Protein AF-A0A942H8J0-F1 (afdb_monomer)

Structure (mmCIF, N/CA/C/O backbone):
data_AF-A0A942H8J0-F1
#
_entry.id   AF-A0A942H8J0-F1
#
loop_
_atom_site.group_PDB
_atom_site.id
_atom_site.type_symbol
_atom_site.label_atom_id
_atom_site.label_alt_id
_atom_site.label_comp_id
_atom_site.label_asym_id
_atom_site.label_entity_id
_atom_site.label_seq_id
_atom_site.pdbx_PDB_ins_code
_atom_site.Cartn_x
_atom_site.Cartn_y
_atom_site.Cartn_z
_atom_site.occupancy
_atom_site.B_iso_or_equiv
_atom_site.auth_seq_id
_atom_site.auth_comp_id
_atom_site.auth_asym_id
_atom_site.auth_atom_id
_atom_site.pdbx_PDB_model_num
ATOM 1 N N . MET A 1 1 ? -19.027 -1.696 -11.507 1.00 69.94 1 MET A N 1
ATOM 2 C CA . MET A 1 1 ? -17.802 -2.408 -11.105 1.00 69.94 1 MET A CA 1
ATOM 3 C C . MET A 1 1 ? -16.624 -1.825 -11.861 1.00 69.94 1 MET A C 1
ATOM 5 O O . MET A 1 1 ? -16.727 -1.669 -13.077 1.00 69.94 1 MET A O 1
ATOM 9 N N . LYS A 1 2 ? -15.556 -1.415 -11.169 1.00 89.94 2 LYS A N 1
ATOM 10 C CA . LYS A 1 2 ? -14.387 -0.800 -11.825 1.00 89.94 2 LYS A CA 1
ATOM 11 C C . LYS A 1 2 ? -13.404 -1.895 -12.250 1.00 89.94 2 LYS A C 1
ATOM 13 O O . LYS A 1 2 ? -12.717 -2.465 -11.412 1.00 89.94 2 LYS A O 1
ATOM 18 N N . THR A 1 3 ? -13.305 -2.153 -13.550 1.00 96.06 3 THR A N 1
ATOM 19 C CA . THR A 1 3 ? -12.302 -3.068 -14.117 1.00 96.06 3 THR A CA 1
ATOM 20 C C . THR A 1 3 ? -11.111 -2.276 -14.656 1.00 96.06 3 THR A C 1
ATOM 22 O O . THR A 1 3 ? -11.276 -1.301 -15.393 1.00 96.06 3 THR A O 1
ATOM 25 N N . ILE A 1 4 ? -9.896 -2.682 -14.291 1.00 95.50 4 ILE A N 1
ATOM 26 C CA . ILE A 1 4 ? -8.643 -2.175 -14.855 1.00 95.50 4 ILE A CA 1
ATOM 27 C C . ILE A 1 4 ? -8.138 -3.214 -15.851 1.00 95.50 4 ILE A C 1
ATOM 29 O O . ILE A 1 4 ? -7.555 -4.232 -15.472 1.00 95.50 4 ILE A O 1
ATOM 33 N N . GLU A 1 5 ? -8.372 -2.962 -17.134 1.00 96.56 5 GLU A N 1
ATOM 34 C CA . GLU A 1 5 ? -7.727 -3.723 -18.198 1.00 96.56 5 GLU A CA 1
ATOM 35 C C . GLU A 1 5 ? -6.278 -3.270 -18.363 1.00 96.56 5 GLU A C 1
ATOM 37 O O . GLU A 1 5 ? -5.985 -2.077 -18.354 1.00 96.56 5 GLU A O 1
ATOM 42 N N . LEU A 1 6 ? -5.384 -4.246 -18.504 1.00 95.12 6 LEU A N 1
ATOM 43 C CA . LEU A 1 6 ? -3.968 -4.045 -18.753 1.00 95.12 6 LEU A CA 1
ATOM 44 C C . LEU A 1 6 ? -3.672 -4.474 -20.189 1.00 95.12 6 LEU A C 1
ATOM 46 O O . LEU A 1 6 ? -3.667 -5.662 -20.533 1.00 95.12 6 LEU A O 1
ATOM 50 N N . GLN A 1 7 ? -3.384 -3.510 -21.040 1.00 93.19 7 GLN A N 1
ATOM 51 C CA . GLN A 1 7 ? -2.898 -3.663 -22.401 1.00 93.19 7 GLN A CA 1
ATOM 52 C C . GLN A 1 7 ? -1.390 -3.413 -22.451 1.00 93.19 7 GLN A C 1
ATOM 54 O O . GLN A 1 7 ? -0.787 -2.899 -21.515 1.00 93.19 7 GLN A O 1
ATOM 59 N N . LEU A 1 8 ? -0.738 -3.851 -23.526 1.00 90.56 8 LEU A N 1
ATOM 60 C CA . LEU A 1 8 ? 0.661 -3.484 -23.731 1.00 90.56 8 LEU A CA 1
ATOM 61 C C . LEU A 1 8 ? 0.743 -2.018 -24.098 1.00 90.56 8 LEU A C 1
ATOM 63 O O . LEU A 1 8 ? 0.073 -1.577 -25.032 1.00 90.56 8 LEU A O 1
ATOM 67 N N . ASP A 1 9 ? 1.617 -1.293 -23.412 1.00 86.94 9 ASP A N 1
ATOM 68 C CA . ASP A 1 9 ? 1.954 0.046 -23.846 1.00 86.94 9 ASP A CA 1
ATOM 69 C C . ASP A 1 9 ? 2.657 -0.056 -25.209 1.00 86.94 9 ASP A C 1
ATOM 71 O O . ASP A 1 9 ? 3.656 -0.763 -25.358 1.00 86.94 9 ASP A O 1
ATOM 75 N N . ARG A 1 10 ? 2.158 0.654 -26.228 1.00 80.25 10 ARG A N 1
ATOM 76 C CA . ARG A 1 10 ? 2.822 0.723 -27.541 1.00 80.25 10 ARG A CA 1
ATOM 77 C C . ARG A 1 10 ? 4.274 1.182 -27.402 1.00 80.25 10 ARG A C 1
ATOM 79 O O . ARG A 1 10 ? 5.134 0.715 -28.146 1.00 80.25 10 ARG A O 1
ATOM 86 N N . SER A 1 11 ? 4.557 2.036 -26.414 1.00 79.69 11 SER A N 1
ATOM 87 C CA . SER A 1 11 ? 5.907 2.521 -26.133 1.00 79.69 11 SER A CA 1
ATOM 88 C C . SER A 1 11 ? 6.871 1.396 -25.729 1.00 79.69 11 SER A C 1
ATOM 90 O O . SER A 1 11 ? 8.072 1.500 -25.986 1.00 79.69 11 SER A O 1
ATOM 92 N N . TYR A 1 12 ? 6.366 0.291 -25.168 1.00 80.12 12 TYR A N 1
ATOM 93 C CA . TYR A 1 12 ? 7.174 -0.871 -24.807 1.00 80.12 12 TYR A CA 1
ATOM 94 C C . TYR A 1 12 ? 7.806 -1.526 -26.037 1.00 80.12 12 TYR A C 1
ATOM 96 O O . TYR A 1 12 ? 9.011 -1.769 -26.042 1.00 80.12 12 TYR A O 1
ATOM 104 N N . TYR A 1 13 ? 7.030 -1.754 -27.100 1.00 74.88 13 TYR A N 1
ATOM 105 C CA . TYR A 1 13 ? 7.548 -2.346 -28.336 1.00 74.88 13 TYR A CA 1
ATOM 106 C C . TYR A 1 13 ? 8.576 -1.448 -29.012 1.00 74.88 13 TYR A C 1
ATOM 108 O O . TYR A 1 13 ? 9.605 -1.939 -29.466 1.00 74.88 13 TYR A O 1
ATOM 116 N N . THR A 1 14 ? 8.349 -0.134 -29.008 1.00 75.00 14 THR A N 1
ATOM 117 C CA . THR A 1 14 ? 9.329 0.833 -29.511 1.00 75.00 14 THR A CA 1
ATOM 118 C C . THR A 1 14 ? 10.631 0.760 -28.714 1.00 75.00 14 THR A C 1
ATOM 120 O O . THR A 1 14 ? 11.705 0.689 -29.302 1.00 75.00 14 THR A O 1
ATOM 123 N N . ARG A 1 15 ? 10.565 0.699 -27.376 1.00 77.00 15 ARG A N 1
ATOM 124 C CA . ARG A 1 15 ? 11.758 0.558 -26.522 1.00 77.00 15 ARG A CA 1
ATOM 125 C C . ARG A 1 15 ? 12.471 -0.771 -26.740 1.00 77.00 15 ARG A C 1
ATOM 127 O O . ARG A 1 15 ? 13.695 -0.788 -26.786 1.00 77.00 15 ARG A O 1
ATOM 134 N N . LEU A 1 16 ? 11.725 -1.864 -26.880 1.00 75.50 16 LEU A N 1
ATOM 135 C CA . LEU A 1 16 ? 12.282 -3.188 -27.134 1.00 75.50 16 LEU A CA 1
ATOM 136 C C . LEU A 1 16 ? 12.967 -3.248 -28.505 1.00 75.50 16 LEU A C 1
ATOM 138 O O . LEU A 1 16 ? 14.069 -3.777 -28.602 1.00 75.50 16 LEU A O 1
ATOM 142 N N . ALA A 1 17 ? 12.359 -2.655 -29.536 1.00 73.25 17 ALA A N 1
ATOM 143 C CA . ALA A 1 17 ? 12.941 -2.543 -30.869 1.00 73.25 17 ALA A CA 1
ATOM 144 C C . ALA A 1 17 ? 14.206 -1.672 -30.865 1.00 73.25 17 ALA A C 1
ATOM 146 O O . ALA A 1 17 ? 15.213 -2.069 -31.440 1.00 73.25 17 ALA A O 1
ATOM 147 N N . ILE A 1 18 ? 14.193 -0.534 -30.161 1.00 76.12 18 ILE A N 1
ATOM 148 C CA . ILE A 1 18 ? 15.374 0.328 -29.997 1.00 76.12 18 ILE A CA 1
ATOM 149 C C . ILE A 1 18 ? 16.486 -0.410 -29.242 1.00 76.12 18 ILE A C 1
ATOM 151 O O . ILE A 1 18 ? 17.632 -0.393 -29.681 1.00 76.12 18 ILE A O 1
ATOM 155 N N . MET A 1 19 ? 16.170 -1.084 -28.130 1.00 70.69 19 MET A N 1
ATOM 156 C CA . MET A 1 19 ? 17.162 -1.869 -27.391 1.00 70.69 19 MET A CA 1
ATOM 157 C C . MET A 1 19 ? 17.721 -3.001 -28.246 1.00 70.69 19 MET A C 1
ATOM 159 O O . MET A 1 19 ? 18.934 -3.150 -28.302 1.00 70.69 19 MET A O 1
ATOM 163 N N . GLY A 1 20 ? 16.864 -3.753 -28.940 1.00 69.88 20 GLY A N 1
ATOM 164 C CA . GLY A 1 20 ? 17.277 -4.816 -29.853 1.00 69.88 20 GLY A CA 1
ATOM 165 C C . GLY A 1 20 ? 18.131 -4.298 -31.010 1.00 69.88 20 GLY A C 1
ATOM 166 O O . GLY A 1 20 ? 19.098 -4.949 -31.384 1.00 69.88 20 GLY A O 1
ATOM 167 N N . ALA A 1 21 ? 17.841 -3.104 -31.533 1.00 71.62 21 ALA A N 1
ATOM 168 C CA . ALA A 1 21 ? 18.681 -2.453 -32.531 1.00 71.62 21 ALA A CA 1
ATOM 169 C C . ALA A 1 21 ? 20.050 -2.082 -31.943 1.00 71.62 21 ALA A C 1
ATOM 171 O O . ALA A 1 21 ? 21.063 -2.422 -32.539 1.00 71.62 21 ALA A O 1
ATOM 172 N N . MET A 1 22 ? 20.103 -1.463 -30.757 1.00 71.25 22 MET A N 1
ATOM 173 C CA . MET A 1 22 ? 21.364 -1.058 -30.118 1.00 71.25 22 MET A CA 1
ATOM 174 C C . MET A 1 22 ? 22.233 -2.237 -29.667 1.00 71.25 22 MET A C 1
ATOM 176 O O . MET A 1 22 ? 23.454 -2.148 -29.739 1.00 71.25 22 MET A O 1
ATOM 180 N N . THR A 1 23 ? 21.638 -3.333 -29.192 1.00 66.88 23 THR A N 1
ATOM 181 C CA . THR A 1 23 ? 22.381 -4.527 -28.755 1.00 66.88 23 THR A CA 1
ATOM 182 C C . THR A 1 23 ? 22.664 -5.492 -29.903 1.00 66.88 23 THR A C 1
ATOM 184 O O . THR A 1 23 ? 23.677 -6.188 -29.879 1.00 66.88 23 THR A O 1
ATOM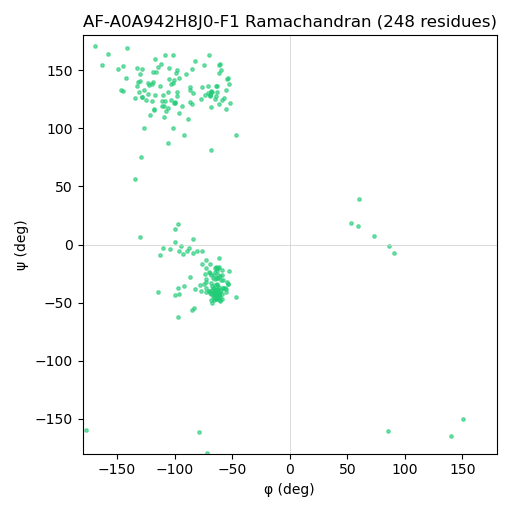 187 N N . GLY A 1 24 ? 21.815 -5.505 -30.933 1.00 62.56 24 GLY A N 1
ATOM 188 C CA . GLY A 1 24 ? 21.986 -6.308 -32.141 1.00 62.56 24 GLY A CA 1
ATOM 189 C C . GLY A 1 24 ? 22.995 -5.722 -33.1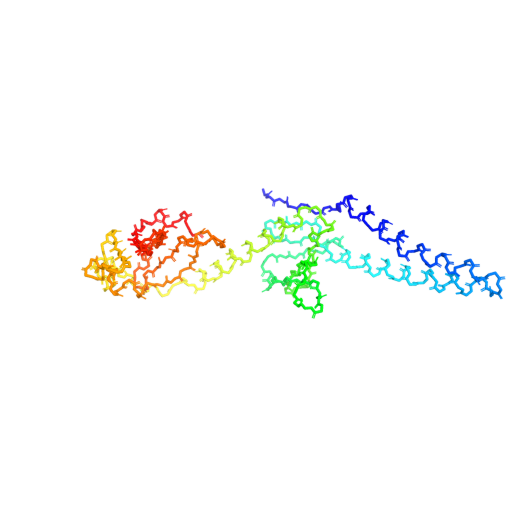31 1.00 62.56 24 GLY A C 1
ATOM 190 O O . GLY A 1 24 ? 23.738 -6.483 -33.745 1.00 62.56 24 GLY A O 1
ATOM 191 N N . PHE A 1 25 ? 23.098 -4.393 -33.268 1.00 59.41 25 PHE A N 1
ATOM 192 C CA . PHE A 1 25 ? 24.039 -3.762 -34.212 1.00 59.41 25 PHE A CA 1
ATOM 193 C C . PHE A 1 25 ? 25.517 -4.123 -33.967 1.00 59.41 25 PHE A C 1
ATOM 195 O O . PHE A 1 25 ? 26.214 -4.427 -34.934 1.00 59.41 25 PHE A O 1
ATOM 202 N N . PRO A 1 26 ? 26.021 -4.165 -32.717 1.00 56.94 26 PRO A N 1
ATOM 203 C CA . PRO A 1 26 ? 27.379 -4.627 -32.432 1.00 56.94 26 PRO A CA 1
ATOM 204 C C . PRO A 1 26 ? 27.599 -6.101 -32.804 1.00 56.94 26 PRO A C 1
ATOM 206 O O . PRO A 1 26 ? 28.678 -6.460 -33.271 1.00 56.94 26 PRO A O 1
ATOM 209 N N . ALA A 1 27 ? 26.572 -6.949 -32.664 1.00 55.91 27 ALA A N 1
ATOM 210 C CA . ALA A 1 27 ? 26.634 -8.347 -33.090 1.00 55.91 27 ALA A CA 1
ATOM 211 C C . ALA A 1 27 ? 26.696 -8.480 -34.626 1.00 55.91 27 ALA A C 1
ATOM 213 O O . ALA A 1 27 ? 27.392 -9.355 -35.136 1.00 55.91 27 ALA A O 1
ATOM 214 N N . PHE A 1 28 ? 26.056 -7.568 -35.369 1.00 52.78 28 PHE A N 1
ATOM 215 C CA . PHE A 1 28 ? 26.199 -7.471 -36.828 1.00 52.78 28 PHE A CA 1
ATOM 216 C C . PHE A 1 28 ? 27.539 -6.859 -37.266 1.00 52.78 28 PHE A C 1
ATOM 218 O O . PHE A 1 28 ? 28.107 -7.304 -38.262 1.00 52.78 28 PHE A O 1
ATOM 225 N N . GLY A 1 29 ? 28.096 -5.909 -36.507 1.00 54.03 29 GLY A N 1
ATOM 226 C CA . GLY A 1 29 ? 29.437 -5.359 -36.744 1.00 54.03 29 GLY A CA 1
ATOM 227 C C . GLY A 1 29 ? 30.551 -6.406 -36.602 1.00 54.03 29 GLY A C 1
ATOM 228 O O . GLY A 1 29 ? 31.498 -6.411 -37.385 1.00 54.03 29 GLY A O 1
ATOM 229 N N . LEU A 1 30 ? 30.394 -7.363 -35.680 1.00 52.69 30 LEU A N 1
ATOM 230 C CA . LEU A 1 30 ? 31.262 -8.545 -35.583 1.00 52.69 30 LEU A CA 1
ATOM 231 C C . LEU A 1 30 ? 31.083 -9.523 -36.759 1.00 52.69 30 LEU A C 1
ATOM 233 O O . LEU A 1 30 ? 32.025 -10.230 -37.110 1.00 52.69 30 LEU A O 1
ATOM 237 N N . GLY A 1 31 ? 29.921 -9.525 -37.420 1.00 51.97 31 GLY A N 1
ATOM 238 C CA . GLY A 1 31 ? 29.679 -10.296 -38.644 1.00 51.97 31 GLY A CA 1
ATOM 239 C C . GLY A 1 31 ? 30.522 -9.835 -39.838 1.00 51.97 31 GLY A C 1
ATOM 240 O O . GLY A 1 31 ? 30.859 -10.647 -40.695 1.00 51.97 31 GLY A O 1
ATOM 241 N N . TYR A 1 32 ? 30.947 -8.567 -39.876 1.00 54.28 32 TYR A N 1
ATOM 242 C CA . TYR A 1 32 ? 3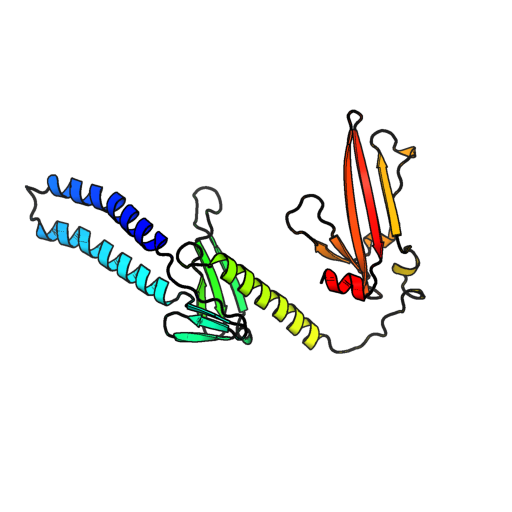1.823 -8.066 -40.944 1.00 54.28 32 TYR A CA 1
ATOM 243 C C . TYR A 1 32 ? 33.272 -8.575 -40.812 1.00 54.28 32 TYR A C 1
ATOM 245 O O . TYR A 1 32 ? 33.968 -8.737 -41.810 1.00 54.28 32 TYR A O 1
ATOM 253 N N . MET A 1 33 ? 33.711 -8.926 -39.596 1.00 53.03 33 MET A N 1
ATOM 254 C CA . MET A 1 33 ? 34.995 -9.607 -39.360 1.00 53.03 33 MET A CA 1
ATOM 255 C C . MET A 1 33 ? 34.955 -11.107 -39.723 1.00 53.03 33 MET A C 1
ATOM 257 O O . MET A 1 33 ? 35.987 -11.772 -39.688 1.00 53.03 33 MET A O 1
ATOM 261 N N . ALA A 1 34 ? 33.788 -11.653 -40.086 1.00 50.66 34 ALA A N 1
ATOM 262 C CA . ALA A 1 34 ? 33.579 -13.078 -40.342 1.00 50.66 34 ALA A CA 1
ATOM 263 C C . ALA A 1 34 ? 33.643 -13.481 -41.827 1.00 50.66 34 ALA A C 1
ATOM 265 O O . ALA A 1 34 ? 33.220 -14.579 -42.177 1.00 50.66 34 ALA A O 1
ATOM 266 N N . ILE A 1 35 ? 34.213 -12.650 -42.707 1.00 57.06 35 ILE A N 1
ATOM 267 C CA . ILE A 1 35 ? 34.440 -13.010 -44.124 1.00 57.06 35 ILE A CA 1
ATOM 268 C C . ILE A 1 35 ? 35.391 -14.230 -44.262 1.00 57.06 35 ILE A C 1
ATOM 270 O O . ILE A 1 35 ? 35.470 -14.845 -45.321 1.00 57.06 35 ILE A O 1
ATOM 274 N N . THR A 1 36 ? 36.061 -14.650 -43.183 1.00 60.66 36 THR A N 1
ATOM 275 C CA . THR A 1 36 ? 37.004 -15.784 -43.159 1.00 60.66 36 THR A CA 1
ATOM 276 C C . THR A 1 36 ? 36.524 -17.022 -42.385 1.00 60.66 36 THR A C 1
ATOM 278 O O . THR A 1 36 ? 37.220 -18.036 -42.388 1.00 60.66 36 THR A O 1
ATOM 281 N N . VAL A 1 37 ? 35.350 -16.992 -41.742 1.00 62.06 37 VAL A N 1
ATOM 282 C CA . VAL A 1 37 ? 34.811 -18.099 -40.920 1.00 62.06 37 VAL A CA 1
ATOM 283 C C . VAL A 1 37 ? 33.488 -18.569 -41.538 1.00 62.06 37 VAL A C 1
ATOM 285 O O . VAL A 1 37 ? 32.714 -17.724 -41.986 1.00 62.06 37 VAL A O 1
ATOM 288 N N . PRO A 1 38 ? 33.173 -19.881 -41.592 1.00 71.88 38 PRO A N 1
ATOM 289 C CA . PRO A 1 38 ? 31.885 -20.346 -42.101 1.00 71.88 38 PRO A CA 1
ATOM 290 C C . PRO A 1 38 ? 30.731 -19.611 -41.400 1.00 71.88 38 PRO A C 1
ATOM 292 O O . PRO A 1 38 ? 30.602 -19.628 -40.178 1.00 71.88 38 PRO A O 1
ATOM 295 N N . VAL A 1 39 ? 29.903 -18.940 -42.201 1.00 68.25 39 VAL A N 1
ATOM 296 C CA . VAL A 1 39 ? 28.888 -17.962 -41.766 1.00 68.25 39 VAL A CA 1
ATOM 297 C C . VAL A 1 39 ? 27.731 -18.613 -40.990 1.00 68.25 39 VAL A C 1
ATOM 299 O O . VAL A 1 39 ? 27.097 -17.983 -40.144 1.00 68.25 39 VAL A O 1
ATOM 302 N N . LEU A 1 40 ? 27.465 -19.899 -41.236 1.00 73.44 40 LEU A N 1
ATOM 303 C CA . LEU A 1 40 ? 26.313 -20.615 -40.681 1.00 73.44 40 LEU A CA 1
ATOM 304 C C . LEU A 1 40 ? 26.397 -20.841 -39.149 1.00 73.44 40 LEU A C 1
ATOM 306 O O . LEU A 1 40 ? 25.426 -20.512 -38.465 1.00 73.44 40 LEU A O 1
ATOM 310 N N . PRO A 1 41 ? 27.519 -21.324 -38.569 1.00 75.75 41 PRO A N 1
ATOM 311 C CA . PRO A 1 41 ? 27.690 -21.399 -37.115 1.00 75.75 41 PRO A CA 1
ATOM 312 C C . PRO A 1 41 ? 27.502 -20.064 -36.385 1.00 75.75 41 PRO A C 1
ATOM 314 O O . PRO A 1 41 ? 26.870 -20.033 -35.333 1.00 75.75 41 PRO A O 1
ATOM 317 N N . LEU A 1 42 ? 28.007 -18.958 -36.945 1.00 68.44 42 LEU A N 1
ATOM 318 C CA . LEU A 1 42 ? 27.901 -17.628 -36.332 1.00 68.44 42 LEU A CA 1
ATOM 319 C C . LEU A 1 42 ? 26.465 -17.090 -36.360 1.00 68.44 42 LEU A C 1
ATOM 321 O O . LEU A 1 42 ? 25.998 -16.548 -35.359 1.00 68.44 42 LEU A O 1
ATOM 325 N N . LEU A 1 43 ? 25.735 -17.298 -37.461 1.00 68.44 43 LEU A N 1
ATOM 326 C CA . LEU A 1 43 ? 24.312 -16.954 -37.537 1.00 68.44 43 LEU A CA 1
ATOM 327 C C . LEU A 1 43 ? 23.479 -17.752 -36.532 1.00 68.44 43 LEU A C 1
ATOM 329 O O . LEU A 1 43 ? 22.648 -17.173 -35.834 1.00 68.44 43 LEU A O 1
ATOM 333 N N . LEU A 1 44 ? 23.723 -19.059 -36.404 1.00 73.69 44 LEU A N 1
ATOM 334 C CA . LEU A 1 44 ? 23.049 -19.877 -35.395 1.00 73.69 44 LEU A CA 1
ATOM 335 C C . LEU A 1 44 ? 23.366 -19.382 -33.981 1.00 73.69 44 LEU A C 1
ATOM 337 O O . LEU A 1 44 ? 22.449 -19.246 -33.177 1.00 73.69 44 LEU A O 1
ATOM 341 N N . PHE A 1 45 ? 24.624 -19.032 -33.700 1.00 72.88 45 PHE A N 1
ATOM 342 C CA . PHE A 1 45 ? 25.039 -18.504 -32.399 1.00 72.88 45 PHE A CA 1
ATOM 343 C C . PHE A 1 45 ? 24.401 -17.147 -32.064 1.00 72.88 45 PHE A C 1
ATOM 345 O O . PHE A 1 45 ? 24.161 -16.864 -30.895 1.00 72.88 45 PHE A O 1
ATOM 352 N N . ALA A 1 46 ? 24.083 -16.319 -33.064 1.00 70.94 46 ALA A N 1
ATOM 353 C CA . ALA A 1 46 ? 23.389 -15.045 -32.868 1.00 70.94 46 ALA A CA 1
ATOM 354 C C . ALA A 1 46 ? 21.860 -15.203 -32.738 1.00 70.94 46 ALA A C 1
ATOM 356 O O . ALA A 1 46 ? 21.228 -14.522 -31.929 1.00 70.94 46 ALA A O 1
ATOM 357 N N . ILE A 1 47 ? 21.250 -16.111 -33.508 1.00 75.88 47 ILE A N 1
ATOM 358 C CA . ILE A 1 47 ? 19.790 -16.295 -33.553 1.00 75.88 47 ILE A CA 1
ATOM 359 C C . ILE A 1 47 ? 19.278 -17.065 -32.329 1.00 75.88 47 ILE A C 1
ATOM 361 O O . ILE A 1 47 ? 18.232 -16.712 -31.782 1.00 75.88 47 ILE A O 1
ATOM 365 N N . LEU A 1 48 ? 19.998 -18.094 -31.871 1.00 76.44 48 LEU A N 1
ATOM 366 C CA . LEU A 1 48 ? 19.553 -18.949 -30.761 1.00 76.44 48 LEU A CA 1
ATOM 367 C C . LEU A 1 48 ? 19.318 -18.171 -29.454 1.00 76.44 48 LEU A C 1
ATOM 369 O O . LEU A 1 48 ? 18.251 -18.339 -28.862 1.00 76.44 48 LEU A O 1
ATOM 373 N N . PRO A 1 49 ? 20.233 -17.287 -29.008 1.00 76.62 49 PRO A N 1
ATOM 374 C CA . PRO A 1 49 ? 20.032 -16.494 -27.799 1.00 76.62 49 PRO A CA 1
ATOM 375 C C . PRO A 1 49 ? 18.863 -15.519 -27.925 1.00 76.62 49 PRO A C 1
ATOM 377 O O . PRO A 1 49 ? 18.096 -15.373 -26.9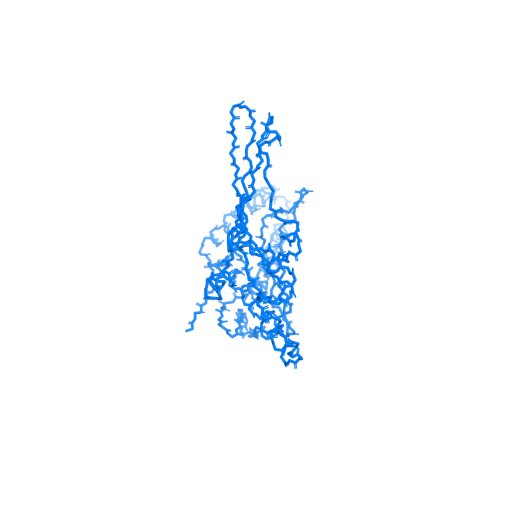76 1.00 76.62 49 PRO A O 1
ATOM 380 N N . LEU A 1 50 ? 18.685 -14.889 -29.092 1.00 76.31 50 LEU A N 1
ATOM 381 C CA . LEU A 1 50 ? 17.571 -13.970 -29.342 1.00 76.31 50 LEU A CA 1
ATOM 382 C C . LEU A 1 50 ? 16.225 -14.704 -29.336 1.00 76.31 50 LEU A C 1
ATOM 384 O O . LEU A 1 50 ? 15.277 -14.243 -28.701 1.00 76.31 50 LEU A O 1
ATOM 388 N N . GLY A 1 51 ? 16.152 -15.868 -29.987 1.00 78.44 51 GLY A N 1
ATOM 389 C CA . GLY A 1 51 ? 14.962 -16.717 -29.993 1.00 78.44 51 GLY A CA 1
ATOM 390 C C . GLY A 1 51 ? 14.623 -17.250 -28.600 1.00 78.44 51 GLY A C 1
ATOM 391 O O . GLY A 1 51 ? 13.472 -17.163 -28.168 1.00 78.44 51 GLY A O 1
ATOM 392 N N . LEU A 1 52 ? 15.627 -17.729 -27.858 1.00 83.38 52 LEU A N 1
ATOM 393 C CA . LEU A 1 52 ? 15.456 -18.208 -26.487 1.00 83.38 52 LEU A CA 1
ATOM 394 C C . LEU A 1 52 ? 14.998 -17.078 -25.556 1.00 83.38 52 LEU A C 1
ATOM 396 O O . LEU A 1 52 ? 14.041 -17.247 -24.802 1.00 83.38 52 LEU A O 1
ATOM 400 N N . TRP A 1 53 ? 15.632 -15.907 -25.637 1.00 80.44 53 TRP A N 1
ATOM 401 C CA . TRP A 1 53 ? 15.285 -14.744 -24.821 1.00 80.44 53 TRP A CA 1
ATOM 402 C C . TRP A 1 53 ? 13.885 -14.203 -25.135 1.00 80.44 53 TRP A C 1
ATOM 404 O O . TRP A 1 53 ? 13.115 -13.898 -24.219 1.00 80.44 53 TRP A O 1
ATOM 414 N N . GLY A 1 54 ? 13.520 -14.143 -26.418 1.00 80.88 54 GLY A N 1
ATOM 415 C CA . GLY A 1 54 ? 12.170 -13.794 -26.856 1.00 80.88 54 GLY A CA 1
ATOM 416 C C . GLY A 1 54 ? 11.128 -14.791 -26.343 1.00 80.88 54 GLY A C 1
ATOM 417 O O . GLY A 1 54 ? 10.095 -14.383 -25.813 1.00 80.88 54 GLY A O 1
ATOM 418 N N . GLY A 1 55 ? 11.433 -16.092 -26.403 1.00 84.62 55 GLY A N 1
ATOM 419 C CA . GLY A 1 55 ? 10.593 -17.153 -25.846 1.00 84.62 55 GLY A CA 1
ATOM 420 C C . GLY A 1 55 ? 10.384 -17.015 -24.335 1.00 84.62 55 GLY A C 1
ATOM 421 O O . GLY A 1 55 ? 9.246 -17.047 -23.867 1.00 84.62 55 GLY A O 1
ATOM 422 N N . VAL A 1 56 ? 11.455 -16.785 -23.570 1.00 86.44 56 VAL A N 1
ATOM 423 C CA . VAL A 1 56 ? 11.380 -16.562 -22.114 1.00 86.44 56 VAL A CA 1
ATOM 424 C C . VAL A 1 56 ? 10.561 -15.313 -21.789 1.00 86.44 56 VAL A C 1
ATOM 426 O O . VAL A 1 56 ? 9.698 -15.355 -20.914 1.00 86.44 56 VAL A O 1
ATOM 429 N N . THR A 1 57 ? 10.766 -14.221 -22.526 1.00 83.44 57 THR A N 1
ATOM 430 C CA . THR A 1 57 ? 10.028 -12.967 -22.327 1.00 83.44 57 THR A CA 1
ATOM 431 C C . THR A 1 57 ? 8.539 -13.141 -22.631 1.00 83.44 57 THR A C 1
ATOM 433 O O . THR A 1 57 ? 7.695 -12.666 -21.870 1.00 83.44 57 THR A O 1
ATOM 436 N N . LEU A 1 58 ? 8.191 -13.875 -23.693 1.00 86.62 58 LEU A N 1
ATOM 437 C CA . LEU A 1 58 ? 6.803 -14.192 -24.025 1.00 86.62 58 LEU A CA 1
ATOM 438 C C . LEU A 1 58 ? 6.153 -15.074 -22.950 1.00 86.62 58 LEU A C 1
ATOM 440 O O . LEU A 1 58 ? 5.016 -14.821 -22.552 1.00 86.62 58 LEU A O 1
ATOM 444 N N . LEU A 1 59 ? 6.870 -16.086 -22.450 1.00 90.00 59 LEU A N 1
ATOM 445 C CA . LEU A 1 59 ? 6.398 -16.941 -21.357 1.00 90.00 59 LEU A CA 1
ATOM 446 C C . LEU A 1 59 ? 6.152 -16.138 -20.078 1.00 90.00 59 LEU A C 1
ATOM 448 O O . LEU A 1 59 ? 5.128 -16.327 -19.419 1.00 90.00 59 LEU A O 1
ATOM 452 N N . GLU A 1 60 ? 7.053 -15.218 -19.744 1.00 89.69 60 GLU A N 1
ATOM 453 C CA . GLU A 1 60 ? 6.899 -14.347 -18.582 1.00 89.69 60 GLU A CA 1
ATOM 454 C C . GLU A 1 60 ? 5.742 -13.364 -18.737 1.00 89.69 60 GLU A C 1
ATOM 456 O O . GLU A 1 60 ? 4.946 -13.165 -17.817 1.00 89.69 60 GLU A O 1
ATOM 461 N N . TYR A 1 61 ? 5.568 -12.819 -19.936 1.00 89.69 61 TYR A N 1
ATOM 462 C CA . TYR A 1 61 ? 4.443 -11.957 -20.249 1.00 89.69 61 TYR A CA 1
ATOM 463 C C . TYR A 1 61 ? 3.099 -12.700 -20.173 1.00 89.69 61 TYR A C 1
ATOM 465 O O . TYR A 1 61 ? 2.135 -12.157 -19.634 1.00 89.69 61 TYR A O 1
ATOM 473 N N . ARG A 1 62 ? 3.024 -13.969 -20.606 1.00 92.88 62 ARG A N 1
ATOM 474 C CA . ARG A 1 62 ? 1.816 -14.806 -20.438 1.00 92.88 62 ARG A CA 1
ATOM 475 C C . ARG A 1 62 ? 1.437 -15.018 -18.971 1.00 92.88 62 ARG A C 1
ATOM 477 O O . ARG A 1 62 ? 0.257 -15.199 -18.677 1.00 92.88 62 ARG A O 1
ATOM 484 N N . ARG A 1 63 ? 2.407 -14.959 -18.051 1.00 94.56 63 ARG A N 1
ATOM 485 C CA . ARG A 1 63 ? 2.168 -15.001 -16.597 1.00 94.56 63 ARG A CA 1
ATOM 486 C C . ARG A 1 63 ? 1.731 -13.650 -16.013 1.00 94.56 63 ARG A C 1
ATOM 488 O O . ARG A 1 63 ? 1.404 -13.577 -14.828 1.00 94.56 63 ARG A O 1
ATOM 495 N N . GLY A 1 64 ? 1.724 -12.591 -16.818 1.00 95.94 64 GLY A N 1
ATOM 496 C CA . GLY A 1 64 ? 1.284 -11.262 -16.423 1.00 95.94 64 GLY A CA 1
ATOM 497 C C . GLY A 1 64 ? -0.235 -11.136 -16.298 1.00 95.94 64 GLY A C 1
ATOM 498 O O . GLY A 1 64 ? -1.003 -11.846 -16.953 1.00 95.94 64 GLY A O 1
ATOM 499 N N . ALA A 1 65 ? -0.671 -10.194 -15.469 1.00 97.38 65 ALA A N 1
ATOM 500 C CA . ALA A 1 65 ? -2.060 -9.801 -15.335 1.00 97.38 65 ALA A CA 1
ATOM 501 C C . ALA A 1 65 ? -2.576 -9.188 -16.650 1.00 97.38 65 ALA A C 1
ATOM 503 O O . ALA A 1 65 ? -1.893 -8.396 -17.307 1.00 97.38 65 ALA A O 1
ATOM 504 N N . LYS A 1 66 ? -3.789 -9.591 -17.032 1.00 97.50 66 LYS A N 1
ATOM 505 C CA . LYS A 1 66 ? -4.562 -9.048 -18.154 1.00 97.50 66 LYS A CA 1
ATOM 506 C C . LYS A 1 66 ? -5.604 -8.049 -17.665 1.00 97.50 66 LYS A C 1
ATOM 508 O O . LYS A 1 66 ? -5.779 -7.018 -18.295 1.00 97.50 66 LYS A O 1
ATOM 513 N N . ALA A 1 67 ? -6.301 -8.371 -16.580 1.00 97.75 67 ALA A N 1
ATOM 514 C CA . ALA A 1 67 ? -7.342 -7.525 -16.014 1.00 97.75 67 ALA A CA 1
ATOM 515 C C . ALA A 1 67 ? -7.423 -7.707 -14.499 1.00 97.75 67 ALA A C 1
ATOM 517 O O . ALA A 1 67 ? -7.091 -8.774 -13.973 1.00 97.75 67 ALA A O 1
ATOM 518 N N . LEU A 1 68 ? -7.844 -6.648 -13.825 1.00 98.06 68 LEU A N 1
ATOM 519 C CA . LEU A 1 68 ? -8.047 -6.564 -12.389 1.00 98.06 68 LEU A CA 1
ATOM 520 C C . LEU A 1 68 ? -9.460 -6.016 -12.147 1.00 98.06 68 LEU A C 1
ATOM 522 O O . LEU A 1 68 ? -9.816 -4.991 -12.726 1.00 98.06 68 LEU A O 1
ATOM 526 N N . ASP A 1 69 ? -10.270 -6.702 -11.348 1.00 97.00 69 ASP A N 1
ATOM 527 C CA . ASP A 1 69 ? -11.653 -6.331 -11.026 1.00 97.00 69 ASP A CA 1
ATOM 528 C C . ASP A 1 69 ? -11.966 -6.618 -9.552 1.00 97.00 69 ASP A C 1
ATOM 530 O O . ASP A 1 69 ? -11.196 -7.286 -8.877 1.00 97.00 69 ASP A O 1
ATOM 534 N N . GLU A 1 70 ? -13.094 -6.136 -9.035 1.00 95.75 70 GLU A N 1
ATOM 535 C CA . GLU A 1 70 ? -13.470 -6.255 -7.613 1.00 95.75 70 GLU A CA 1
ATOM 536 C C . GLU A 1 70 ? -13.420 -7.687 -7.044 1.00 95.75 70 GLU A C 1
ATO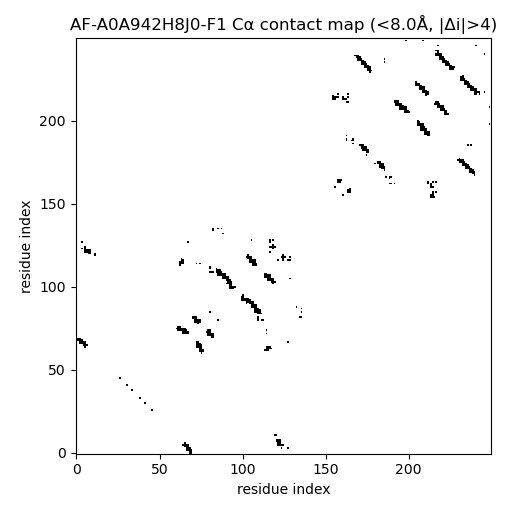M 538 O O . GLU A 1 70 ? -13.249 -7.851 -5.839 1.00 95.75 70 GLU A O 1
ATOM 543 N N . GLU A 1 71 ? -13.503 -8.721 -7.885 1.00 96.88 71 GLU A N 1
ATOM 544 C CA . GLU A 1 71 ? -13.438 -10.122 -7.464 1.00 96.88 71 GLU A CA 1
ATOM 545 C C . GLU A 1 71 ? -12.017 -10.693 -7.504 1.00 96.88 71 GLU A C 1
ATOM 547 O O . GLU A 1 71 ? -11.654 -11.515 -6.656 1.00 96.88 71 GLU A O 1
ATOM 552 N N . GLY A 1 72 ? -11.195 -10.282 -8.477 1.00 97.00 72 GLY A N 1
ATOM 553 C CA . GLY A 1 72 ? -9.876 -10.870 -8.637 1.00 97.00 72 GLY A CA 1
ATOM 554 C C . GLY A 1 72 ? -8.970 -10.303 -9.728 1.00 97.00 72 GLY A C 1
ATOM 555 O O . GLY A 1 72 ? -9.102 -9.191 -10.239 1.00 97.00 72 GLY A O 1
ATOM 556 N N . VAL A 1 73 ? -7.994 -11.131 -10.096 1.00 98.00 73 VAL A N 1
ATOM 557 C CA . VAL A 1 73 ? -7.049 -10.900 -11.189 1.00 98.00 73 VAL A CA 1
ATOM 558 C C . VAL A 1 73 ? -7.233 -11.972 -12.242 1.00 98.00 73 VAL A C 1
ATOM 560 O O . VAL A 1 73 ? -7.140 -13.166 -11.961 1.00 98.00 73 VAL A O 1
ATOM 563 N N . THR A 1 74 ? -7.397 -11.551 -13.490 1.00 98.31 74 THR A N 1
ATOM 564 C CA . THR A 1 74 ? -7.358 -12.445 -14.648 1.00 98.31 74 THR A CA 1
ATOM 565 C C . THR A 1 74 ? -5.987 -12.355 -15.305 1.00 98.31 74 THR A C 1
ATOM 567 O O . THR A 1 74 ? -5.545 -11.277 -15.709 1.00 98.31 74 THR A O 1
ATOM 570 N N . ARG A 1 75 ? -5.287 -13.484 -15.412 1.00 97.69 75 ARG A N 1
ATOM 571 C CA . ARG A 1 75 ? -3.977 -13.606 -16.064 1.00 97.69 75 ARG A CA 1
ATOM 572 C C . ARG A 1 75 ? -4.132 -13.738 -17.580 1.00 97.69 75 ARG A C 1
ATOM 574 O O . ARG A 1 75 ? -5.190 -14.116 -18.080 1.00 97.69 75 ARG A O 1
ATOM 581 N N . ARG A 1 76 ? -3.085 -13.414 -18.343 1.00 96.00 76 ARG A N 1
ATOM 582 C CA . ARG A 1 76 ? -3.130 -13.432 -19.821 1.00 96.00 76 ARG A CA 1
ATOM 583 C C . ARG A 1 76 ? -3.339 -14.810 -20.438 1.00 96.00 76 ARG A C 1
ATOM 585 O O . ARG A 1 76 ? -3.784 -14.887 -21.576 1.00 96.00 76 ARG A O 1
ATOM 592 N N . ASP A 1 77 ? -3.059 -15.877 -19.703 1.00 96.06 77 ASP A N 1
ATOM 593 C CA . ASP A 1 77 ? -3.389 -17.247 -20.101 1.00 96.06 77 ASP A CA 1
ATOM 594 C C . ASP A 1 77 ? -4.827 -17.673 -19.749 1.00 96.06 77 ASP A C 1
ATOM 596 O O . ASP A 1 77 ? -5.182 -18.825 -19.971 1.00 96.06 77 ASP A O 1
ATOM 600 N N . GLY A 1 78 ? -5.648 -16.762 -19.217 1.00 97.25 78 GLY A N 1
ATOM 601 C CA . GLY A 1 78 ? -7.048 -17.003 -18.868 1.00 97.25 78 GLY A CA 1
ATOM 602 C C . GLY A 1 78 ? -7.268 -17.492 -17.437 1.00 97.25 78 GLY A C 1
ATOM 603 O O . GLY A 1 78 ? -8.413 -17.548 -16.997 1.00 97.25 78 GLY A O 1
ATOM 604 N N . LYS A 1 79 ? -6.208 -17.803 -16.675 1.00 97.94 79 LYS A N 1
ATOM 605 C CA . LYS A 1 79 ? -6.366 -18.217 -15.275 1.00 97.94 79 LYS A CA 1
ATOM 606 C C . LYS A 1 79 ? -6.841 -17.038 -14.417 1.00 97.94 79 LYS A C 1
ATOM 608 O O . LYS A 1 79 ? -6.226 -15.970 -14.442 1.00 97.94 79 LYS A O 1
ATOM 613 N N . ARG A 1 80 ? -7.912 -17.241 -13.646 1.00 98.12 80 ARG A N 1
ATOM 614 C CA . ARG A 1 80 ? -8.475 -16.259 -12.706 1.00 98.12 80 ARG A CA 1
ATOM 615 C C . ARG A 1 80 ? -8.032 -16.581 -11.277 1.00 98.12 80 ARG A C 1
ATOM 617 O O . ARG A 1 80 ? -7.923 -17.750 -10.916 1.00 98.12 80 ARG A O 1
ATOM 624 N N . PHE A 1 81 ? -7.750 -15.542 -10.502 1.00 98.19 81 PHE A N 1
ATOM 625 C CA . PHE A 1 81 ? -7.347 -15.609 -9.099 1.00 98.19 81 PHE A CA 1
ATOM 626 C C . PHE A 1 81 ? -8.242 -14.678 -8.294 1.00 98.19 81 PHE A C 1
ATOM 628 O O . PHE A 1 81 ? -8.351 -13.513 -8.665 1.00 98.19 81 PHE A O 1
ATOM 635 N N . LEU A 1 82 ? -8.870 -15.167 -7.228 1.00 97.94 82 LEU A N 1
ATOM 636 C CA . LEU A 1 82 ? -9.752 -14.356 -6.389 1.00 97.94 82 LEU A CA 1
ATOM 637 C C . LEU A 1 82 ? -8.949 -13.589 -5.342 1.00 97.94 82 LEU A C 1
ATOM 639 O O . LEU A 1 82 ? -7.907 -14.059 -4.883 1.00 97.94 82 LEU A O 1
ATOM 643 N N . TRP A 1 83 ? -9.444 -12.429 -4.917 1.00 97.00 83 TRP A N 1
ATOM 644 C CA . TRP A 1 83 ? -8.816 -11.705 -3.809 1.00 97.00 83 TRP A CA 1
ATOM 645 C C . TRP A 1 83 ? -8.889 -12.467 -2.480 1.00 97.00 83 TRP A C 1
ATOM 647 O O . TRP A 1 83 ? -8.030 -12.249 -1.631 1.00 97.00 83 TRP A O 1
ATOM 657 N N . ASP A 1 84 ? -9.856 -13.382 -2.315 1.00 96.00 84 ASP A N 1
ATOM 658 C CA . ASP A 1 84 ? -9.951 -14.308 -1.165 1.00 96.00 84 ASP A CA 1
ATOM 659 C C . ASP A 1 84 ? -8.737 -15.205 -1.027 1.00 96.00 84 ASP A C 1
ATOM 661 O O . ASP A 1 84 ? -8.320 -15.530 0.081 1.00 96.00 84 ASP A O 1
ATOM 665 N N . ASP A 1 85 ? -8.111 -15.520 -2.152 1.00 96.81 85 ASP A N 1
ATOM 666 C CA . ASP A 1 85 ? -6.924 -16.348 -2.187 1.00 96.81 85 ASP A CA 1
ATOM 667 C C . ASP A 1 85 ? -5.632 -15.541 -2.050 1.00 96.81 85 ASP A C 1
ATOM 669 O O . ASP A 1 85 ? -4.556 -16.144 -2.019 1.00 96.81 85 ASP A O 1
ATOM 673 N N . LEU A 1 86 ? -5.688 -14.201 -2.024 1.00 97.44 86 LEU A N 1
ATOM 674 C CA . LEU A 1 86 ? -4.492 -13.361 -2.011 1.00 97.44 86 LEU A CA 1
ATOM 675 C C . LEU A 1 86 ? -3.749 -13.513 -0.679 1.00 97.44 86 LEU A C 1
ATOM 677 O O . LEU A 1 86 ? -4.241 -13.143 0.381 1.00 97.44 86 LEU A O 1
ATOM 681 N N . GLN A 1 87 ? -2.510 -13.993 -0.753 1.00 96.56 87 GLN A N 1
ATOM 682 C CA . GLN A 1 87 ? -1.655 -14.199 0.414 1.00 96.56 87 GLN A CA 1
ATOM 683 C C . GLN A 1 87 ? -0.709 -13.023 0.653 1.00 96.56 87 GLN A C 1
ATOM 685 O O . GLN A 1 87 ? -0.478 -12.630 1.795 1.00 96.56 87 GLN A O 1
ATOM 690 N N . LYS A 1 88 ? -0.099 -12.490 -0.414 1.00 96.94 88 LYS A N 1
ATOM 691 C CA . LYS A 1 88 ? 0.863 -11.381 -0.317 1.00 96.94 88 LYS A CA 1
ATOM 692 C C . LYS A 1 88 ? 1.103 -10.696 -1.656 1.00 96.94 88 LYS A C 1
ATOM 694 O O . LYS A 1 88 ? 1.052 -11.324 -2.716 1.00 96.94 88 LYS A O 1
ATOM 699 N N . ILE A 1 89 ? 1.505 -9.431 -1.581 1.00 97.81 89 ILE A N 1
ATOM 700 C CA . ILE A 1 89 ? 2.016 -8.658 -2.714 1.00 97.81 89 ILE A CA 1
ATOM 701 C C . ILE A 1 89 ? 3.511 -8.399 -2.511 1.00 97.81 89 ILE A C 1
ATOM 703 O O . ILE A 1 89 ? 3.924 -7.759 -1.545 1.00 97.81 89 ILE A O 1
ATOM 707 N N . LYS A 1 90 ? 4.351 -8.877 -3.435 1.00 97.56 90 LYS A N 1
ATOM 708 C CA . LYS A 1 90 ? 5.808 -8.681 -3.397 1.00 97.56 90 LYS A CA 1
ATOM 709 C C . LYS A 1 90 ? 6.250 -7.721 -4.496 1.00 97.56 90 LYS A C 1
ATOM 711 O O . LYS A 1 90 ? 6.100 -8.005 -5.680 1.00 97.56 90 LYS A O 1
ATOM 716 N N . LEU A 1 91 ? 6.857 -6.603 -4.107 1.00 97.12 91 LEU A N 1
ATOM 717 C CA . LEU A 1 91 ? 7.468 -5.656 -5.041 1.00 97.12 91 LEU A CA 1
ATOM 718 C C . LEU A 1 91 ? 8.894 -6.101 -5.386 1.00 97.12 91 LEU A C 1
ATOM 720 O O . LEU A 1 91 ? 9.740 -6.236 -4.499 1.00 97.12 91 LEU A O 1
ATOM 724 N N . VAL A 1 92 ? 9.163 -6.334 -6.671 1.00 96.19 92 VAL A N 1
ATOM 725 C CA . VAL A 1 92 ? 10.460 -6.801 -7.171 1.00 96.19 92 VAL A CA 1
ATOM 726 C C . VAL A 1 92 ? 11.167 -5.661 -7.894 1.00 96.19 92 VAL A C 1
ATOM 728 O O . VAL A 1 92 ? 10.716 -5.183 -8.934 1.00 96.19 92 VAL A O 1
ATOM 731 N N . TYR A 1 93 ? 12.293 -5.228 -7.337 1.00 95.25 93 TYR A N 1
ATOM 732 C CA . TYR A 1 93 ? 13.121 -4.149 -7.872 1.00 95.25 93 TYR A CA 1
ATOM 733 C C . TYR A 1 93 ? 14.294 -4.718 -8.669 1.00 95.25 93 TYR A C 1
ATOM 735 O O . TYR A 1 93 ? 14.785 -5.807 -8.370 1.00 95.25 93 TYR A O 1
ATOM 743 N N . MET A 1 94 ? 14.754 -3.975 -9.673 1.00 91.31 94 MET A N 1
ATOM 744 C CA . MET A 1 94 ? 15.965 -4.323 -10.412 1.00 91.31 94 MET A CA 1
ATOM 745 C C . MET A 1 94 ? 17.177 -4.294 -9.463 1.00 91.31 94 MET A C 1
ATOM 747 O O . MET A 1 94 ? 17.336 -3.310 -8.733 1.00 91.31 94 MET A O 1
ATOM 751 N N . PRO A 1 95 ? 18.029 -5.334 -9.441 1.00 91.06 95 PRO A N 1
ATOM 752 C CA . PRO A 1 95 ? 19.238 -5.308 -8.631 1.00 91.06 95 PRO A CA 1
ATOM 753 C C . PRO A 1 95 ? 20.225 -4.298 -9.223 1.00 91.06 95 PRO A C 1
ATOM 755 O O . PRO A 1 95 ? 20.527 -4.345 -10.414 1.00 91.06 95 PRO A O 1
ATOM 758 N N . LEU A 1 96 ? 20.732 -3.385 -8.395 1.00 92.19 96 LEU A N 1
ATOM 759 C CA . LEU A 1 96 ? 21.863 -2.527 -8.737 1.00 92.19 96 LEU A CA 1
ATOM 760 C C . LEU A 1 96 ? 23.063 -2.923 -7.880 1.00 92.19 96 LEU A C 1
ATOM 762 O O . LEU A 1 96 ? 22.901 -3.452 -6.782 1.00 92.19 96 LEU A O 1
ATOM 766 N N . LYS A 1 97 ? 24.277 -2.632 -8.367 1.00 92.88 97 LYS A N 1
ATOM 767 C CA . LYS A 1 97 ? 25.518 -2.858 -7.604 1.00 92.88 97 LYS A CA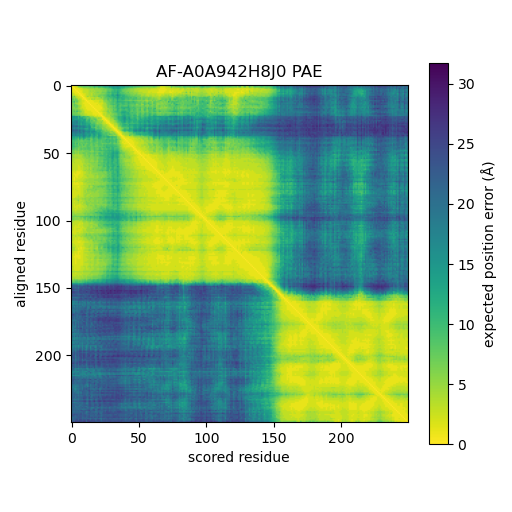 1
ATOM 768 C C . LYS A 1 97 ? 25.462 -2.192 -6.221 1.00 92.88 97 LYS A C 1
ATOM 770 O O . LYS A 1 97 ? 25.988 -2.738 -5.259 1.00 92.88 97 LYS A O 1
ATOM 775 N N . TYR A 1 98 ? 24.791 -1.043 -6.134 1.00 93.25 98 TYR A N 1
ATOM 776 C CA . TYR A 1 98 ? 24.552 -0.311 -4.896 1.00 93.25 98 TYR A CA 1
ATOM 777 C C . TYR A 1 98 ? 23.049 -0.043 -4.745 1.00 93.25 98 TYR A C 1
ATOM 779 O O . TYR A 1 98 ? 22.502 0.865 -5.367 1.00 93.25 98 TYR A O 1
ATOM 787 N N . GLY A 1 99 ? 22.375 -0.856 -3.930 1.00 91.56 99 GLY A N 1
ATOM 788 C CA . GLY A 1 99 ? 20.972 -0.656 -3.560 1.00 91.56 99 GLY A CA 1
ATOM 789 C C . GLY A 1 99 ? 19.940 -1.238 -4.532 1.00 91.56 99 GLY A C 1
ATOM 790 O O . GLY A 1 99 ? 20.205 -2.155 -5.312 1.00 91.56 99 GLY A O 1
ATOM 791 N N . LYS A 1 100 ? 18.707 -0.730 -4.426 1.00 91.88 100 LYS A N 1
ATOM 792 C CA . LYS A 1 100 ? 17.561 -1.161 -5.236 1.00 91.88 100 LYS A CA 1
ATOM 793 C C . LYS A 1 100 ? 17.366 -0.191 -6.395 1.00 91.88 100 LYS A C 1
ATOM 795 O O . LYS A 1 100 ? 17.274 1.014 -6.183 1.00 91.88 100 LYS A O 1
ATOM 800 N N . GLY A 1 101 ? 17.292 -0.723 -7.609 1.00 93.44 101 GLY A N 1
ATOM 801 C CA . GLY A 1 101 ? 16.942 0.045 -8.795 1.00 93.44 101 GLY A CA 1
ATOM 802 C C . GLY A 1 101 ? 15.446 0.296 -8.908 1.00 93.44 101 GLY A C 1
ATOM 803 O O . GLY A 1 101 ? 14.685 0.173 -7.950 1.00 93.44 101 GLY A O 1
ATOM 804 N N . ALA A 1 102 ? 15.009 0.631 -10.117 1.00 93.12 102 ALA A N 1
ATOM 805 C CA . ALA A 1 102 ? 13.596 0.838 -10.398 1.00 93.12 102 ALA A CA 1
ATOM 806 C C . ALA A 1 102 ? 12.754 -0.426 -10.150 1.00 93.12 102 ALA A C 1
ATOM 808 O O . ALA A 1 102 ? 13.250 -1.551 -10.270 1.00 93.12 102 ALA A O 1
ATOM 809 N N . LEU A 1 103 ? 11.461 -0.238 -9.857 1.00 94.56 103 LEU A N 1
ATOM 810 C CA . LEU A 1 103 ? 10.520 -1.351 -9.750 1.00 94.56 103 LEU A CA 1
ATOM 811 C C . LEU A 1 103 ? 10.431 -2.072 -11.099 1.00 94.56 103 LEU A C 1
ATOM 813 O O . LEU A 1 103 ? 10.087 -1.462 -12.114 1.00 94.56 103 LEU A O 1
ATOM 817 N N . ASN A 1 104 ? 10.753 -3.363 -11.092 1.00 93.19 104 ASN A N 1
ATOM 818 C CA . ASN A 1 104 ? 10.672 -4.212 -12.270 1.00 93.19 104 ASN A CA 1
ATOM 819 C C . ASN A 1 104 ? 9.232 -4.708 -12.453 1.00 93.19 104 ASN A C 1
ATOM 821 O O . ASN A 1 104 ? 8.607 -4.453 -13.482 1.00 93.19 104 ASN A O 1
ATOM 825 N N . HIS A 1 105 ? 8.678 -5.340 -11.413 1.00 96.38 105 HIS A N 1
ATOM 826 C CA . HIS A 1 105 ? 7.309 -5.856 -11.392 1.00 96.38 105 HIS A CA 1
ATOM 827 C C . HIS A 1 105 ? 6.772 -6.024 -9.967 1.00 96.38 105 HIS A C 1
ATOM 829 O O . HIS A 1 105 ? 7.528 -6.031 -8.995 1.00 96.38 105 HIS A O 1
ATOM 835 N N . ALA A 1 106 ? 5.454 -6.172 -9.843 1.00 97.88 106 ALA A N 1
ATOM 836 C CA . ALA A 1 106 ? 4.798 -6.637 -8.625 1.00 97.88 106 ALA A CA 1
ATOM 837 C C . ALA A 1 106 ? 4.318 -8.080 -8.820 1.00 97.88 106 ALA A C 1
ATOM 839 O O . ALA A 1 106 ? 3.688 -8.393 -9.831 1.00 97.88 106 ALA A O 1
ATOM 840 N N . GLU A 1 107 ? 4.613 -8.955 -7.865 1.00 98.06 107 GLU A N 1
ATOM 841 C CA . GLU A 1 107 ? 4.115 -10.329 -7.825 1.00 98.06 107 GLU A CA 1
ATOM 842 C C . GLU A 1 107 ? 2.943 -10.417 -6.855 1.00 98.06 107 GLU A C 1
ATOM 844 O O . GLU A 1 107 ? 3.085 -10.118 -5.668 1.00 98.06 107 GLU A O 1
ATOM 849 N N . LEU A 1 108 ? 1.797 -10.852 -7.366 1.00 98.12 108 LEU A N 1
ATOM 850 C CA . LEU A 1 108 ? 0.604 -11.157 -6.592 1.00 98.12 108 LEU A CA 1
ATOM 851 C C . LEU A 1 108 ? 0.602 -12.664 -6.331 1.00 98.12 108 LEU A C 1
ATOM 853 O O . LEU A 1 108 ? 0.513 -13.452 -7.279 1.00 98.12 108 LEU A O 1
ATOM 857 N N . HIS A 1 109 ? 0.766 -13.058 -5.070 1.00 98.06 109 HIS A N 1
ATOM 858 C CA . HIS A 1 109 ? 0.818 -14.458 -4.647 1.00 98.06 109 HIS A CA 1
ATOM 859 C C . HIS A 1 109 ? -0.542 -14.862 -4.086 1.00 98.06 109 HIS A C 1
ATOM 861 O O . HIS A 1 109 ? -1.017 -14.252 -3.130 1.00 98.06 109 HIS A O 1
ATOM 867 N N . PHE A 1 110 ? -1.133 -15.896 -4.672 1.00 97.88 110 PHE A N 1
ATOM 868 C CA . PHE A 1 110 ? -2.418 -16.469 -4.294 1.00 97.88 110 PHE A CA 1
ATOM 869 C C . PHE A 1 110 ? -2.236 -17.917 -3.824 1.00 97.88 110 PHE A C 1
ATOM 871 O O . PHE A 1 110 ? -1.273 -18.580 -4.213 1.00 97.88 110 PHE A O 1
ATOM 878 N N . SER A 1 111 ? -3.194 -18.450 -3.066 1.00 97.50 111 SER A N 1
ATOM 879 C CA . SER A 1 111 ? -3.219 -19.865 -2.652 1.00 97.50 111 SER A CA 1
ATOM 880 C C . SER A 1 111 ? -3.108 -20.835 -3.845 1.00 97.50 111 SER A C 1
ATOM 882 O O . SER A 1 111 ? -2.453 -21.872 -3.760 1.00 97.50 111 SER A O 1
ATOM 884 N N . THR A 1 112 ? -3.683 -20.465 -4.995 1.00 97.00 112 THR A N 1
ATOM 885 C CA . THR A 1 112 ? -3.751 -21.289 -6.213 1.00 97.00 112 THR A CA 1
ATOM 886 C C . THR A 1 112 ? -2.692 -20.945 -7.270 1.00 97.00 112 THR A C 1
ATOM 888 O O . THR A 1 112 ? -2.688 -21.528 -8.366 1.00 97.00 112 THR A O 1
ATOM 891 N N . GLY A 1 113 ? -1.789 -19.992 -7.005 1.00 97.56 113 GLY A N 1
ATOM 892 C CA . GLY A 1 113 ? -0.702 -19.626 -7.918 1.00 97.56 113 GLY A CA 1
ATOM 893 C C . GLY A 1 113 ? -0.265 -18.165 -7.822 1.00 97.56 113 GLY A C 1
ATOM 894 O O . GLY A 1 113 ? -0.314 -17.550 -6.770 1.00 97.56 113 GLY A O 1
ATOM 895 N N . GLN A 1 114 ? 0.215 -17.598 -8.930 1.00 97.81 114 GLN A N 1
ATOM 896 C CA . GLN A 1 114 ? 0.711 -16.220 -8.951 1.00 97.81 114 GLN A CA 1
ATOM 897 C C . GLN A 1 114 ? 0.408 -15.505 -10.269 1.00 97.81 114 GLN A C 1
ATOM 899 O O . GLN A 1 114 ? 0.308 -16.136 -11.334 1.00 97.81 114 GLN A O 1
ATOM 904 N N . SER A 1 115 ? 0.324 -14.179 -10.181 1.00 97.88 115 SER A N 1
ATOM 905 C CA . SER A 1 115 ? 0.190 -13.251 -11.306 1.00 97.88 115 SER A CA 1
ATOM 906 C C . SER A 1 115 ? 1.184 -12.095 -11.160 1.00 97.88 115 SER A C 1
ATOM 908 O O . SER A 1 115 ? 1.588 -11.755 -10.046 1.00 97.88 115 SER A O 1
ATOM 910 N N . ARG A 1 116 ? 1.618 -11.496 -12.275 1.00 97.88 116 ARG A N 1
ATOM 911 C CA . ARG A 1 116 ? 2.601 -10.396 -12.279 1.00 97.88 116 ARG A CA 1
ATOM 912 C C . ARG A 1 116 ? 2.035 -9.128 -12.903 1.00 97.88 116 ARG A C 1
ATOM 914 O O . ARG A 1 116 ? 1.411 -9.191 -13.956 1.00 97.88 116 ARG A O 1
ATOM 921 N N . ILE A 1 117 ? 2.310 -7.971 -12.313 1.00 97.12 117 ILE A N 1
ATOM 922 C CA . ILE A 1 117 ? 2.041 -6.667 -12.932 1.00 97.12 117 ILE A CA 1
ATOM 923 C C . ILE A 1 117 ? 3.377 -6.040 -13.319 1.00 97.12 117 ILE A C 1
ATOM 925 O O . ILE A 1 117 ? 4.246 -5.856 -12.467 1.00 97.12 117 ILE A O 1
ATOM 929 N N . PHE A 1 118 ? 3.536 -5.702 -14.597 1.00 95.50 118 PHE A N 1
ATOM 930 C CA . PHE A 1 118 ? 4.757 -5.116 -15.149 1.00 95.50 118 PHE A CA 1
ATOM 931 C C . PHE A 1 118 ? 4.550 -3.620 -15.427 1.00 95.50 118 PHE A C 1
ATOM 933 O O . PHE A 1 118 ? 4.181 -3.256 -16.544 1.00 95.50 118 PHE A O 1
ATOM 940 N N . PRO A 1 119 ? 4.783 -2.725 -14.451 1.00 94.38 119 PRO A N 1
ATOM 941 C CA . PRO A 1 119 ? 4.373 -1.322 -14.527 1.00 94.38 119 PRO A CA 1
ATOM 942 C C . PRO A 1 119 ? 4.992 -0.519 -15.674 1.00 94.38 119 PRO A C 1
ATOM 944 O O . PRO A 1 119 ? 4.484 0.540 -16.018 1.00 94.38 119 PRO A O 1
ATOM 947 N N . ARG A 1 120 ? 6.102 -0.999 -16.242 1.00 90.50 120 ARG A N 1
ATOM 948 C CA . ARG A 1 120 ? 6.795 -0.375 -17.380 1.00 90.50 120 ARG A CA 1
ATOM 949 C C . ARG A 1 120 ? 6.415 -0.969 -18.740 1.00 90.50 120 ARG A C 1
ATOM 951 O O . ARG A 1 120 ? 6.928 -0.504 -19.751 1.00 90.50 120 ARG A O 1
ATOM 958 N N . ILE A 1 121 ? 5.611 -2.031 -18.748 1.00 89.94 121 ILE A N 1
ATOM 959 C CA . ILE A 1 121 ? 5.272 -2.823 -19.939 1.00 89.94 121 ILE A CA 1
ATOM 960 C C . ILE A 1 121 ? 3.787 -2.685 -20.270 1.00 89.94 121 ILE A C 1
ATOM 962 O O . ILE A 1 121 ? 3.423 -2.595 -21.440 1.00 89.94 121 ILE A O 1
ATOM 966 N N . VAL A 1 122 ? 2.931 -2.686 -19.245 1.00 92.19 122 VAL A N 1
ATOM 967 C CA . VAL A 1 122 ? 1.489 -2.519 -19.420 1.00 92.19 122 VAL A CA 1
ATOM 968 C C . VAL A 1 122 ? 1.065 -1.085 -19.147 1.00 92.19 122 VAL A C 1
ATOM 970 O O . VAL A 1 122 ? 1.639 -0.415 -18.282 1.00 92.19 122 VAL A O 1
ATOM 973 N N . ASP A 1 123 ? 0.043 -0.628 -19.859 1.00 91.56 123 ASP A N 1
ATOM 974 C CA . ASP A 1 123 ? -0.634 0.614 -19.518 1.00 91.56 123 ASP A CA 1
ATOM 975 C C . ASP A 1 123 ? -1.225 0.521 -18.103 1.00 91.56 123 ASP A C 1
ATOM 977 O O . ASP A 1 123 ? -1.513 -0.558 -17.584 1.00 91.56 123 ASP A O 1
ATOM 981 N N . ARG A 1 124 ? -1.318 1.666 -17.417 1.00 94.69 124 ARG A N 1
ATOM 982 C CA . ARG A 1 124 ? -1.920 1.767 -16.072 1.00 94.69 124 ARG A CA 1
ATOM 983 C C . ARG A 1 124 ? -1.342 0.797 -15.030 1.00 94.69 124 ARG A C 1
ATOM 985 O O . ARG A 1 124 ? -1.939 0.588 -13.975 1.00 94.69 124 ARG A O 1
ATOM 992 N N . GLY A 1 125 ? -0.153 0.239 -15.261 1.00 94.50 125 GLY A N 1
ATOM 993 C CA . GLY A 1 125 ? 0.404 -0.783 -14.380 1.00 94.50 125 GLY A CA 1
ATOM 994 C C . GLY A 1 125 ? 0.671 -0.278 -12.958 1.00 94.50 125 GLY A C 1
ATOM 995 O O . GLY A 1 125 ? 0.548 -1.049 -12.011 1.00 94.50 125 GLY A O 1
ATOM 996 N N . TRP A 1 126 ? 0.959 1.017 -12.776 1.00 95.75 126 TRP A N 1
ATOM 997 C CA . TRP A 1 126 ? 1.065 1.617 -11.438 1.00 95.75 126 TRP A CA 1
ATOM 998 C C . TRP A 1 126 ? -0.289 1.705 -10.724 1.00 95.75 126 TRP A C 1
ATOM 1000 O O . TRP A 1 126 ? -0.379 1.379 -9.543 1.00 95.75 126 TRP A O 1
ATOM 1010 N N . GLU A 1 127 ? -1.348 2.081 -11.449 1.00 95.25 127 GLU A N 1
ATOM 1011 C CA . GLU A 1 127 ? -2.714 2.118 -10.916 1.00 95.25 127 GLU A CA 1
ATOM 1012 C C . GLU A 1 127 ? -3.156 0.719 -10.477 1.00 95.25 127 GLU A C 1
ATOM 1014 O O . GLU A 1 127 ? -3.672 0.560 -9.374 1.00 95.25 127 GLU A O 1
ATOM 1019 N N . ALA A 1 128 ? -2.869 -0.309 -11.280 1.00 96.75 128 ALA A N 1
ATOM 1020 C CA . ALA A 1 128 ? -3.171 -1.694 -10.930 1.00 96.75 128 ALA A CA 1
ATOM 1021 C C . ALA A 1 128 ? -2.430 -2.176 -9.671 1.00 96.75 128 ALA A C 1
ATOM 1023 O O . ALA A 1 128 ? -3.016 -2.887 -8.859 1.00 96.75 128 ALA A O 1
ATOM 1024 N N . ILE A 1 129 ? -1.169 -1.772 -9.469 1.00 97.31 129 ILE A N 1
ATOM 1025 C CA . ILE A 1 129 ? -0.417 -2.104 -8.245 1.00 97.31 129 ILE A CA 1
ATOM 1026 C C . ILE A 1 129 ? -1.043 -1.433 -7.019 1.00 97.31 129 ILE A C 1
ATOM 1028 O O . ILE A 1 129 ? -1.212 -2.083 -5.988 1.00 97.31 129 ILE A O 1
ATOM 1032 N N . LEU A 1 130 ? -1.376 -0.143 -7.113 1.00 95.62 130 LEU A N 1
ATOM 1033 C CA . LEU A 1 130 ? -1.998 0.596 -6.010 1.00 95.62 130 LEU A CA 1
ATOM 1034 C C . LEU A 1 130 ? -3.375 0.035 -5.664 1.00 95.62 130 LEU A C 1
ATOM 1036 O O . LEU A 1 130 ? -3.713 -0.101 -4.491 1.00 95.62 130 LEU A O 1
ATOM 1040 N N . TRP A 1 131 ? -4.144 -0.331 -6.683 1.00 95.25 131 TRP A N 1
ATOM 1041 C CA . TRP A 1 131 ? -5.456 -0.920 -6.500 1.00 95.25 131 TRP A CA 1
ATOM 1042 C C . TRP A 1 131 ? -5.361 -2.327 -5.879 1.00 95.25 131 TRP A C 1
ATOM 1044 O O . TRP A 1 131 ? -6.041 -2.587 -4.893 1.00 95.25 131 TRP A O 1
ATOM 1054 N N . ALA A 1 132 ? -4.425 -3.183 -6.312 1.00 97.00 132 ALA A N 1
ATOM 1055 C CA . ALA A 1 132 ? -4.184 -4.477 -5.659 1.00 97.00 132 ALA A CA 1
ATOM 1056 C C . ALA A 1 132 ? -3.772 -4.329 -4.180 1.00 97.00 132 ALA A C 1
ATOM 1058 O O . ALA A 1 132 ? -4.235 -5.084 -3.328 1.00 97.00 132 ALA A O 1
ATOM 1059 N N . LYS A 1 133 ? -2.940 -3.328 -3.852 1.00 96.25 133 LYS A N 1
ATOM 1060 C CA . LYS A 1 133 ? -2.586 -3.011 -2.458 1.00 96.25 133 LYS A CA 1
ATOM 1061 C C . LYS A 1 133 ? -3.791 -2.576 -1.630 1.00 96.25 133 LYS A C 1
ATOM 1063 O O . LYS A 1 133 ? -3.889 -2.958 -0.470 1.00 96.25 133 LYS A O 1
ATOM 1068 N N . ARG A 1 134 ? -4.697 -1.789 -2.213 1.00 94.69 134 ARG A N 1
ATOM 1069 C CA . ARG A 1 134 ? -5.937 -1.389 -1.543 1.00 94.69 134 ARG A CA 1
ATOM 1070 C C . ARG A 1 134 ? -6.790 -2.612 -1.199 1.00 94.69 134 ARG A C 1
ATOM 1072 O O . ARG A 1 134 ? -7.154 -2.763 -0.041 1.00 94.69 134 ARG A O 1
ATOM 1079 N N . MET A 1 135 ? -6.994 -3.518 -2.160 1.00 94.50 135 MET A N 1
ATOM 1080 C CA . MET A 1 135 ? -7.738 -4.765 -1.931 1.00 94.50 135 MET A CA 1
ATOM 1081 C C . MET A 1 135 ? -7.109 -5.623 -0.819 1.00 94.50 135 MET A C 1
ATOM 1083 O O . MET A 1 135 ? -7.825 -6.228 -0.027 1.00 94.50 135 MET A O 1
ATOM 1087 N N . GLU A 1 136 ? -5.772 -5.668 -0.725 1.00 95.50 136 GLU A N 1
ATOM 1088 C CA . GLU A 1 136 ? -5.070 -6.362 0.368 1.00 95.50 136 GLU A CA 1
ATOM 1089 C C . GLU A 1 136 ? -5.375 -5.736 1.742 1.00 95.50 136 GLU A C 1
ATOM 1091 O O . GLU A 1 136 ? -5.617 -6.463 2.707 1.00 95.50 136 GLU A O 1
ATOM 1096 N N . VAL A 1 137 ? -5.369 -4.403 1.841 1.00 92.69 137 VAL A N 1
ATOM 1097 C CA . VAL A 1 137 ? -5.649 -3.673 3.091 1.00 92.69 137 VAL A CA 1
ATOM 1098 C C . VAL A 1 137 ? -7.105 -3.843 3.514 1.00 92.69 137 VAL A C 1
ATOM 1100 O O . VAL A 1 137 ? -7.355 -4.249 4.647 1.00 92.69 137 VAL A O 1
ATOM 1103 N N . GLU A 1 138 ? -8.050 -3.611 2.601 1.00 92.25 138 GLU A N 1
ATOM 1104 C CA . GLU A 1 138 ? -9.490 -3.766 2.852 1.00 92.25 138 GLU A CA 1
ATOM 1105 C C . GLU A 1 138 ? -9.814 -5.180 3.353 1.00 92.25 138 GLU A C 1
ATOM 1107 O O . GLU A 1 138 ? -10.593 -5.362 4.287 1.00 92.25 138 GLU A O 1
ATOM 1112 N N . ARG A 1 139 ? -9.145 -6.199 2.803 1.00 89.94 139 ARG A N 1
ATOM 1113 C CA . ARG A 1 139 ? -9.328 -7.589 3.232 1.00 89.94 139 ARG A CA 1
ATOM 1114 C C . ARG A 1 139 ? -8.715 -7.904 4.575 1.00 89.94 139 ARG A C 1
ATOM 1116 O O . ARG A 1 139 ? -9.339 -8.614 5.356 1.00 89.94 139 ARG A O 1
ATOM 1123 N N . LYS A 1 140 ? -7.520 -7.392 4.869 1.00 89.69 140 LYS A N 1
ATOM 1124 C CA . LYS A 1 140 ? -6.940 -7.537 6.211 1.00 89.69 140 LYS A CA 1
ATOM 1125 C C . LYS A 1 140 ? -7.838 -6.882 7.257 1.00 89.69 140 LYS A C 1
ATOM 1127 O O . LYS A 1 140 ? -8.072 -7.495 8.294 1.00 89.69 140 LYS A O 1
ATOM 1132 N N . ALA A 1 141 ? -8.402 -5.713 6.953 1.00 87.56 141 ALA A N 1
ATOM 1133 C CA . ALA A 1 141 ? -9.376 -5.048 7.811 1.00 87.56 141 ALA A CA 1
ATOM 1134 C C . ALA A 1 141 ? -10.662 -5.882 7.974 1.00 87.56 141 ALA A C 1
ATOM 1136 O O . ALA A 1 141 ? -11.112 -6.095 9.097 1.00 87.56 141 ALA A O 1
ATOM 1137 N N . ALA A 1 142 ? -11.215 -6.438 6.891 1.00 88.19 142 ALA A N 1
ATOM 1138 C CA . ALA A 1 142 ? -12.401 -7.299 6.948 1.00 88.19 142 ALA A CA 1
ATOM 1139 C C . ALA A 1 142 ? -12.154 -8.615 7.716 1.00 88.19 142 ALA A C 1
ATOM 1141 O O . ALA A 1 142 ? -12.999 -9.054 8.498 1.00 88.19 142 ALA A O 1
ATOM 1142 N N . ALA A 1 143 ? -10.986 -9.237 7.542 1.00 85.75 143 ALA A N 1
ATOM 1143 C CA . ALA A 1 143 ? -10.584 -10.436 8.277 1.00 85.75 143 ALA A CA 1
ATOM 1144 C C . ALA A 1 143 ? -10.399 -10.144 9.775 1.00 85.75 143 ALA A C 1
ATOM 1146 O O . ALA A 1 143 ? -10.832 -10.927 10.614 1.00 85.75 143 ALA A O 1
ATOM 1147 N N . GLN A 1 144 ? -9.815 -8.994 10.124 1.00 81.25 144 GLN A N 1
ATOM 1148 C CA . GLN A 1 144 ? -9.707 -8.549 11.516 1.00 81.25 144 GLN A CA 1
ATOM 1149 C C . GLN A 1 144 ? -11.079 -8.230 12.117 1.00 81.25 144 GLN A C 1
ATOM 1151 O O . GLN A 1 144 ? -11.356 -8.641 13.236 1.00 81.25 144 GLN A O 1
ATOM 1156 N N . SER A 1 145 ? -11.962 -7.563 11.370 1.00 79.19 145 SER A N 1
ATOM 1157 C CA . SER A 1 145 ? -13.317 -7.231 11.823 1.00 79.19 145 SER A CA 1
ATOM 1158 C C . SER A 1 145 ? -14.186 -8.476 12.036 1.00 79.19 145 SER A C 1
ATOM 1160 O O . SER A 1 145 ? -14.885 -8.565 13.042 1.00 79.19 145 SER A O 1
ATOM 1162 N N . SER A 1 146 ? -14.097 -9.465 11.142 1.00 75.69 146 SER A N 1
ATOM 1163 C CA . SER A 1 146 ? -14.827 -10.736 11.272 1.00 75.69 146 SER A CA 1
ATOM 1164 C C . SER A 1 146 ? -14.261 -11.645 12.364 1.00 75.69 146 SER A C 1
ATOM 1166 O O . SER A 1 146 ? -15.028 -12.333 13.031 1.00 75.69 146 SER A O 1
ATOM 1168 N N . ALA A 1 147 ? -12.948 -11.606 12.611 1.00 70.44 147 ALA A N 1
ATOM 1169 C CA . ALA A 1 147 ? -12.342 -12.281 13.757 1.00 70.44 147 ALA A CA 1
ATOM 1170 C C . ALA A 1 147 ? -12.654 -11.585 15.099 1.00 70.44 147 ALA A C 1
ATOM 1172 O O . ALA A 1 147 ? -12.548 -12.216 16.148 1.00 70.44 147 ALA A O 1
ATOM 1173 N N . ALA A 1 148 ? -13.043 -10.305 15.079 1.00 61.19 148 ALA A N 1
ATOM 1174 C CA . ALA A 1 148 ? -13.230 -9.473 16.268 1.00 61.19 148 ALA A CA 1
ATOM 1175 C C . ALA A 1 148 ? -14.689 -9.318 16.745 1.00 61.19 148 ALA A C 1
ATOM 1177 O O . ALA A 1 148 ? -14.950 -8.472 17.601 1.00 61.19 148 ALA A O 1
ATOM 1178 N N . ALA A 1 149 ? -15.649 -10.114 16.259 1.00 55.38 149 ALA A N 1
ATOM 1179 C CA . ALA A 1 149 ? -17.043 -10.005 16.700 1.00 55.38 149 ALA A CA 1
ATOM 1180 C C . ALA A 1 149 ? -17.576 -11.281 17.401 1.00 55.38 149 ALA A C 1
ATOM 1182 O O . ALA A 1 149 ? -17.830 -12.270 16.715 1.00 55.38 149 ALA A O 1
ATOM 1183 N N . PRO A 1 150 ? -17.949 -11.241 18.702 1.00 57.69 150 PRO A N 1
ATOM 1184 C CA . PRO A 1 150 ? -17.347 -10.443 19.780 1.00 57.69 150 PRO A CA 1
ATOM 1185 C C . PRO A 1 150 ? -17.289 -11.170 21.157 1.00 57.69 150 PRO A C 1
ATOM 1187 O O . PRO A 1 150 ? -18.274 -11.750 21.609 1.00 57.69 150 PRO A O 1
ATOM 1190 N N . GLU A 1 151 ? -16.222 -10.955 21.934 1.00 41.16 151 GLU A N 1
ATOM 1191 C CA . GLU A 1 151 ? -16.416 -10.598 23.349 1.00 41.16 151 GLU A CA 1
ATOM 1192 C C . GLU A 1 151 ? -16.437 -9.073 23.385 1.00 41.16 151 GLU A C 1
ATOM 1194 O O . GLU A 1 151 ? -15.406 -8.401 23.373 1.00 41.16 151 GLU A O 1
ATOM 1199 N N . ALA A 1 152 ? -17.643 -8.511 23.334 1.00 49.91 152 ALA A N 1
ATOM 1200 C CA . ALA A 1 152 ? -17.870 -7.092 23.519 1.00 49.91 152 ALA A CA 1
ATOM 1201 C C . ALA A 1 152 ? -17.553 -6.768 24.981 1.00 49.91 152 ALA A C 1
ATOM 1203 O O . ALA A 1 152 ? -18.443 -6.698 25.830 1.00 49.91 152 ALA A O 1
ATOM 1204 N N . GLN A 1 153 ? -16.270 -6.598 25.297 1.00 55.44 153 GLN A N 1
ATOM 1205 C CA . GLN A 1 153 ? -15.883 -5.890 26.501 1.00 55.44 153 GLN A CA 1
ATOM 1206 C C . GLN A 1 153 ? -16.560 -4.529 26.420 1.00 55.44 153 GLN A C 1
ATOM 1208 O O . GLN A 1 153 ? -16.359 -3.771 25.473 1.00 55.44 153 GLN A O 1
ATOM 1213 N N . LYS A 1 154 ? -17.455 -4.296 27.379 1.00 56.31 154 LYS A N 1
ATOM 1214 C CA . LYS A 1 154 ? -18.240 -3.081 27.580 1.00 56.31 154 LYS A CA 1
ATOM 1215 C C . LYS A 1 154 ? -17.293 -1.881 27.475 1.00 56.31 154 LYS A C 1
ATOM 1217 O O . LYS A 1 154 ? -16.620 -1.541 28.446 1.00 56.31 154 LYS A O 1
ATOM 1222 N N . ARG A 1 155 ? -17.184 -1.296 26.279 1.00 61.59 155 ARG A N 1
ATOM 1223 C CA . ARG A 1 155 ? -16.312 -0.147 26.033 1.00 61.59 155 ARG A CA 1
ATOM 1224 C C . ARG A 1 155 ? -16.747 0.942 26.994 1.00 61.59 155 ARG A C 1
ATOM 1226 O O . ARG A 1 155 ? -17.940 1.247 27.087 1.00 61.59 155 ARG A O 1
ATOM 1233 N N . LYS A 1 156 ? -15.801 1.456 27.774 1.00 71.62 156 LYS A N 1
ATOM 1234 C CA . LYS A 1 156 ? -16.105 2.534 28.708 1.00 71.62 156 LYS A CA 1
ATOM 1235 C C . LYS A 1 156 ? -16.552 3.738 27.889 1.00 71.62 156 LYS A C 1
ATOM 1237 O O . LYS A 1 156 ? -15.962 4.043 26.853 1.00 71.62 156 LYS A O 1
ATOM 1242 N N . THR A 1 157 ? -17.607 4.403 28.341 1.00 79.25 157 THR A N 1
ATOM 1243 C CA . THR A 1 157 ? -17.962 5.712 27.799 1.00 79.25 157 THR A CA 1
ATOM 1244 C C . THR A 1 157 ? -16.805 6.677 28.040 1.00 79.25 157 THR A C 1
ATOM 1246 O O . THR A 1 157 ? -16.004 6.479 28.955 1.00 79.25 157 THR A O 1
ATOM 1249 N N . PHE A 1 158 ? -16.714 7.718 27.215 1.00 81.38 158 PHE A N 1
ATOM 1250 C CA . PHE A 1 158 ? -15.665 8.734 27.298 1.00 81.38 158 PHE A CA 1
ATOM 1251 C C . PHE A 1 158 ? -15.447 9.246 28.738 1.00 81.38 158 PHE A C 1
ATOM 1253 O O . PHE A 1 158 ? -14.313 9.265 29.210 1.00 81.38 158 PHE A O 1
ATOM 1260 N N . ASP A 1 159 ? -16.531 9.544 29.464 1.00 84.19 159 ASP A N 1
ATOM 1261 C CA . ASP A 1 159 ? -16.483 10.071 30.839 1.00 84.19 159 ASP A CA 1
ATOM 1262 C C . ASP A 1 159 ? -15.869 9.097 31.860 1.00 84.19 159 ASP A C 1
ATOM 1264 O O . ASP A 1 159 ? -15.439 9.503 32.936 1.00 84.19 159 ASP A O 1
ATOM 1268 N N . LEU A 1 160 ? -15.824 7.803 31.535 1.00 90.81 160 LEU A N 1
ATOM 1269 C CA . LEU A 1 160 ? -15.272 6.744 32.384 1.00 90.81 160 LEU A CA 1
ATOM 1270 C C . LEU A 1 160 ? -13.882 6.274 31.923 1.00 90.81 160 LEU A C 1
ATOM 1272 O O . LEU A 1 160 ? -13.284 5.405 32.564 1.00 90.81 160 LEU A O 1
ATOM 1276 N N . CYS A 1 161 ? -13.383 6.798 30.803 1.00 94.06 161 CYS A N 1
ATOM 1277 C CA . CYS A 1 161 ? -12.081 6.452 30.246 1.00 94.06 161 CYS A CA 1
ATOM 1278 C C . CYS A 1 161 ? -10.968 7.149 31.028 1.00 94.06 161 CYS A C 1
ATOM 1280 O O . CYS A 1 161 ? -10.965 8.376 31.143 1.00 94.06 161 CYS A O 1
ATOM 1282 N N . SER A 1 162 ? -9.992 6.389 31.529 1.00 95.88 162 SER A N 1
ATOM 1283 C CA . SER A 1 162 ? -8.918 6.951 32.354 1.00 95.88 162 SER A CA 1
ATOM 1284 C C . SER A 1 162 ? -7.998 7.889 31.561 1.00 95.88 162 SER A C 1
ATOM 1286 O O . SER A 1 162 ? -7.467 8.844 32.121 1.00 95.88 162 SER A O 1
ATOM 1288 N N . ILE A 1 163 ? -7.862 7.657 30.250 1.00 96.44 163 ILE A N 1
ATOM 1289 C CA . ILE A 1 163 ? -7.031 8.454 29.336 1.00 96.44 163 ILE A CA 1
ATOM 1290 C C . ILE A 1 163 ? -7.813 9.675 28.840 1.00 96.44 163 ILE A C 1
ATOM 1292 O O . ILE A 1 163 ? -7.386 10.815 28.997 1.00 96.44 163 ILE A O 1
ATOM 1296 N N . CYS A 1 164 ? -8.978 9.442 28.237 1.00 96.00 164 CYS A N 1
ATOM 1297 C CA . CYS A 1 164 ? -9.719 10.476 27.523 1.00 96.00 164 CYS A CA 1
ATOM 1298 C C . CYS A 1 164 ? -10.383 11.504 28.445 1.00 96.00 164 CYS A C 1
ATOM 1300 O O . CYS A 1 164 ? -10.477 12.664 28.053 1.00 96.00 164 CYS A O 1
ATOM 1302 N N . SER A 1 165 ? -10.771 11.128 29.669 1.00 95.69 165 SER A N 1
ATOM 1303 C CA . SER A 1 165 ? -11.311 12.077 30.660 1.00 95.69 165 SER A CA 1
ATOM 1304 C C . SER A 1 165 ? -10.305 13.155 31.090 1.00 95.69 165 SER A C 1
ATOM 1306 O O . SER A 1 165 ? -10.712 14.208 31.574 1.00 95.69 165 SER A O 1
ATOM 1308 N N . GLN A 1 166 ? -9.004 12.918 30.886 1.00 97.06 166 GLN A N 1
ATOM 1309 C CA . GLN A 1 166 ? -7.925 13.862 31.200 1.00 97.06 166 GLN A CA 1
ATOM 1310 C C . GLN A 1 166 ? -7.527 14.754 30.016 1.00 97.06 166 GLN A C 1
ATOM 1312 O O . GLN A 1 166 ? -6.736 15.678 30.187 1.00 97.06 166 GLN A O 1
ATOM 1317 N N . LEU A 1 167 ? -8.047 14.479 28.819 1.00 97.56 167 LEU A N 1
ATOM 1318 C CA . LEU A 1 167 ? -7.779 15.256 27.614 1.00 97.56 167 LEU A CA 1
ATOM 1319 C C . LEU A 1 167 ? -8.981 16.147 27.307 1.00 97.56 167 LEU A C 1
ATOM 1321 O O . LEU A 1 167 ? -10.126 15.694 27.354 1.00 97.56 167 LEU A O 1
ATOM 1325 N N . LYS A 1 168 ? -8.745 17.395 26.910 1.00 97.38 168 LYS A N 1
ATOM 1326 C CA . LYS A 1 168 ? -9.789 18.270 26.361 1.00 97.38 168 LYS A CA 1
ATOM 1327 C C . LYS A 1 168 ? -10.209 17.823 24.959 1.00 97.38 168 LYS A C 1
ATOM 1329 O O . LYS A 1 168 ? -9.748 16.813 24.418 1.00 97.38 168 LYS A O 1
ATOM 1334 N N . GLU A 1 169 ? -11.148 18.560 24.377 1.00 97.12 169 GLU A N 1
ATOM 1335 C CA . GLU A 1 169 ? -11.483 18.425 22.957 1.00 97.12 169 GLU A CA 1
ATOM 1336 C C . GLU A 1 169 ? -10.325 18.881 22.066 1.00 97.12 169 GLU A C 1
ATOM 1338 O O . GLU A 1 169 ? -10.052 18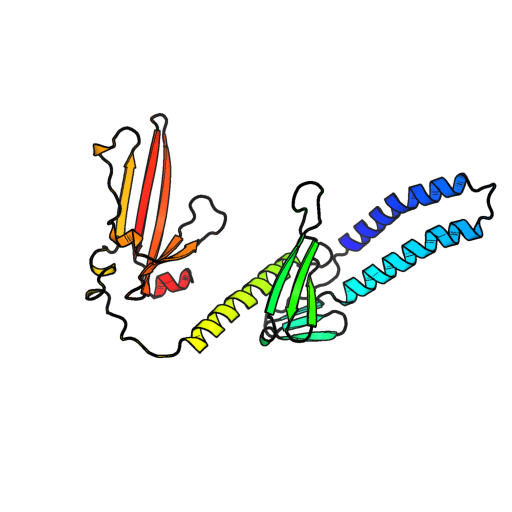.247 21.053 1.00 97.12 169 GLU A O 1
ATOM 1343 N N . VAL A 1 170 ? -9.614 19.939 22.469 1.00 98.25 170 VAL A N 1
ATOM 1344 C CA . VAL A 1 170 ? -8.402 20.418 21.801 1.00 98.25 170 VAL A CA 1
ATOM 1345 C C . VAL A 1 170 ? -7.338 20.709 22.854 1.00 98.25 170 VAL A C 1
ATOM 1347 O O . VAL A 1 170 ? -7.590 21.463 23.795 1.00 98.25 170 VAL A O 1
ATOM 1350 N N . GLU A 1 171 ? -6.160 20.117 22.688 1.00 98.44 171 GLU A N 1
ATOM 1351 C CA . GLU A 1 171 ? -4.969 20.387 23.497 1.00 98.44 171 GLU A CA 1
ATOM 1352 C C . GLU A 1 171 ? -3.865 20.992 22.630 1.00 98.44 171 GLU A C 1
ATOM 1354 O O . GLU A 1 171 ? -3.738 20.662 21.446 1.00 98.44 171 GLU A O 1
ATOM 1359 N N . PHE A 1 172 ? -3.049 21.851 23.240 1.00 98.19 172 PHE A N 1
ATOM 1360 C CA . PHE A 1 172 ? -1.930 22.523 22.588 1.00 98.19 172 PHE A CA 1
ATOM 1361 C C . PHE A 1 172 ? -0.655 22.369 23.418 1.00 98.19 172 PHE A C 1
ATOM 1363 O O . PHE A 1 172 ? -0.692 22.448 24.645 1.00 98.19 172 PHE A O 1
ATOM 1370 N N . GLY A 1 173 ? 0.467 22.171 22.737 1.00 97.81 173 GLY A N 1
ATOM 1371 C CA . GLY A 1 173 ? 1.812 22.278 23.291 1.00 97.81 173 GLY A CA 1
ATOM 1372 C C . GLY A 1 173 ? 2.661 23.163 22.387 1.00 97.81 173 GLY A C 1
ATOM 1373 O O . GLY A 1 173 ? 2.457 23.185 21.174 1.00 97.81 173 GLY A O 1
ATOM 1374 N N . PHE A 1 174 ? 3.592 23.907 22.966 1.00 97.81 174 PHE A N 1
ATOM 1375 C CA . PHE A 1 174 ? 4.436 24.845 22.241 1.00 97.81 174 PHE A CA 1
ATOM 1376 C C . PHE A 1 174 ? 5.832 24.884 22.846 1.00 97.81 174 PHE A C 1
ATOM 1378 O O . PHE A 1 174 ? 5.971 25.022 24.060 1.00 97.81 174 PHE A O 1
ATOM 1385 N N . GLN A 1 175 ? 6.861 24.787 22.012 1.00 97.75 175 GLN A N 1
ATOM 1386 C CA . GLN A 1 175 ? 8.253 24.850 22.443 1.00 97.75 175 GLN A CA 1
ATOM 1387 C C . GLN A 1 175 ? 8.992 25.939 21.672 1.00 97.75 175 GLN A C 1
ATOM 1389 O O . GLN A 1 175 ? 9.019 25.919 20.444 1.00 97.75 175 GLN A O 1
ATOM 1394 N N . LYS A 1 176 ? 9.605 26.879 22.396 1.00 96.94 176 LYS A N 1
ATOM 1395 C CA . LYS A 1 176 ? 10.402 27.976 21.840 1.00 96.94 176 LYS A CA 1
ATOM 1396 C C . LYS A 1 176 ? 11.868 27.780 22.157 1.00 96.94 176 LYS A C 1
ATOM 1398 O O . LYS A 1 176 ? 12.252 27.632 23.317 1.00 96.94 176 LYS A O 1
ATOM 1403 N N . HIS A 1 177 ? 12.710 27.850 21.135 1.00 95.44 177 HIS A N 1
ATOM 1404 C CA . HIS A 1 177 ? 14.150 27.856 21.342 1.00 95.44 177 HIS A CA 1
ATOM 1405 C C . HIS A 1 177 ? 14.603 29.103 22.126 1.00 95.44 177 HIS A C 1
ATOM 1407 O O . HIS A 1 177 ? 14.273 30.229 21.747 1.00 95.44 177 HIS A O 1
ATOM 1413 N N . GLY A 1 178 ? 15.368 28.905 23.207 1.00 95.25 178 GLY A N 1
ATOM 1414 C CA . GLY A 1 178 ? 15.927 29.980 24.037 1.00 95.25 178 GLY A CA 1
ATOM 1415 C C . GLY A 1 178 ? 14.916 30.706 24.931 1.00 95.25 178 GLY A C 1
ATOM 1416 O O . GLY A 1 178 ? 15.256 31.735 25.515 1.00 95.25 178 GLY A O 1
ATOM 1417 N N . ARG A 1 179 ? 13.676 30.206 24.997 1.00 95.38 179 ARG A N 1
ATOM 1418 C CA . ARG A 1 179 ? 12.607 30.672 25.894 1.00 95.38 179 ARG A CA 1
ATOM 1419 C C . ARG A 1 179 ? 11.925 29.479 26.545 1.00 95.38 179 ARG A C 1
ATOM 1421 O O . ARG A 1 179 ? 10.725 29.257 26.396 1.00 95.38 179 ARG A O 1
ATOM 1428 N N . GLU A 1 180 ? 12.726 28.658 27.217 1.00 96.50 180 GLU A N 1
ATOM 1429 C CA . GLU A 1 180 ? 12.276 27.402 27.809 1.00 96.50 180 GLU A CA 1
ATOM 1430 C C . GLU A 1 180 ? 11.225 27.599 28.912 1.00 96.50 180 GLU A C 1
ATOM 1432 O O . GLU A 1 180 ? 10.447 26.687 29.186 1.00 96.50 180 GLU A O 1
ATOM 1437 N N . ASP A 1 181 ? 11.178 28.784 29.519 1.00 97.31 181 ASP A N 1
ATOM 1438 C CA . ASP A 1 181 ? 10.177 29.204 30.497 1.00 97.31 181 ASP A CA 1
ATOM 1439 C C . ASP A 1 181 ? 8.781 29.423 29.888 1.00 97.31 181 ASP A C 1
ATOM 1441 O O . ASP A 1 181 ? 7.782 29.294 30.596 1.00 97.31 181 ASP A O 1
ATOM 1445 N N . GLU A 1 182 ? 8.692 29.687 28.579 1.00 96.44 182 GLU A N 1
ATOM 1446 C CA . GLU A 1 182 ? 7.426 29.793 27.839 1.00 96.44 182 GLU A CA 1
ATOM 1447 C C . GLU A 1 182 ? 6.928 28.436 27.299 1.00 96.44 182 GLU A C 1
ATOM 1449 O O . GLU A 1 182 ? 5.857 28.366 26.687 1.00 96.44 182 GLU A O 1
ATOM 1454 N N . ASN A 1 183 ? 7.684 27.350 27.496 1.00 97.88 183 ASN A N 1
ATOM 1455 C CA . ASN A 1 183 ? 7.327 26.052 26.935 1.00 97.88 183 ASN A CA 1
ATOM 1456 C C . ASN A 1 183 ? 6.070 25.473 27.593 1.00 97.88 183 ASN A C 1
ATOM 1458 O O . ASN A 1 183 ? 5.960 25.346 28.812 1.00 97.88 183 ASN A O 1
ATOM 1462 N N . THR A 1 184 ? 5.147 25.021 26.752 1.00 97.88 184 THR A N 1
ATOM 1463 C CA . THR A 1 184 ? 3.968 24.247 27.141 1.00 97.88 184 THR A CA 1
ATOM 1464 C C . THR A 1 184 ? 4.012 22.884 26.466 1.00 97.88 184 THR A C 1
ATOM 1466 O O . THR A 1 184 ? 4.542 22.724 25.367 1.00 97.88 184 THR A O 1
ATOM 1469 N N . PHE A 1 185 ? 3.462 21.867 27.119 1.00 97.81 185 PHE A N 1
ATOM 1470 C CA . PHE A 1 185 ? 3.497 20.494 26.626 1.00 97.81 185 PHE A CA 1
ATOM 1471 C C . PHE A 1 185 ? 2.089 19.918 26.622 1.00 97.81 185 PHE A C 1
ATOM 1473 O O . PHE A 1 185 ? 1.260 20.283 27.457 1.00 97.81 185 PHE A O 1
ATOM 1480 N N . LEU A 1 186 ? 1.839 18.981 25.707 1.00 97.88 186 LEU A N 1
ATOM 1481 C CA . LEU A 1 186 ? 0.635 18.165 25.787 1.00 97.88 186 LEU A CA 1
ATOM 1482 C C . LEU A 1 186 ? 0.640 17.351 27.095 1.00 97.88 186 LEU A C 1
ATOM 1484 O O . LEU A 1 186 ? 1.715 16.938 27.545 1.00 97.88 186 LEU A O 1
ATOM 1488 N N . PRO A 1 187 ? -0.535 17.073 27.691 1.00 97.94 187 PRO A N 1
ATOM 1489 C CA . PRO A 1 187 ? -0.629 16.237 28.885 1.00 97.94 187 PRO A CA 1
ATOM 1490 C C . PRO A 1 187 ? 0.041 14.873 28.679 1.00 97.94 187 PRO A C 1
ATOM 1492 O O . PRO A 1 187 ? -0.102 14.275 27.612 1.00 97.94 187 PRO A O 1
ATOM 1495 N N . ASP A 1 188 ? 0.716 14.331 29.696 1.00 97.94 188 ASP A N 1
ATOM 1496 C CA . ASP A 1 188 ? 1.464 13.066 29.569 1.00 97.94 188 ASP A CA 1
ATOM 1497 C C . ASP A 1 188 ? 0.598 11.883 29.114 1.00 97.94 188 ASP A C 1
ATOM 1499 O O . ASP A 1 188 ? 1.073 11.018 28.379 1.00 97.94 188 ASP A O 1
ATOM 1503 N N . VAL A 1 189 ? -0.689 11.883 29.471 1.00 97.75 189 VAL A N 1
ATOM 1504 C CA . VAL A 1 189 ? -1.673 10.879 29.031 1.00 97.75 189 VAL A CA 1
ATOM 1505 C C . VAL A 1 189 ? -1.838 10.802 27.511 1.00 97.75 189 VAL A C 1
ATOM 1507 O O . VAL A 1 189 ? -2.234 9.759 26.994 1.00 97.75 189 VAL A O 1
ATOM 1510 N N . SER A 1 190 ? -1.489 11.858 26.767 1.00 97.88 190 SER A N 1
ATOM 1511 C CA . SER A 1 190 ? -1.491 11.837 25.298 1.00 97.88 190 SER A CA 1
ATOM 1512 C C . SER A 1 190 ? -0.511 10.805 24.727 1.00 97.88 190 SER A C 1
ATOM 1514 O O . SER A 1 190 ? -0.781 10.222 23.680 1.00 97.88 190 SER A O 1
ATOM 1516 N N . LYS A 1 191 ? 0.578 10.493 25.448 1.00 97.38 191 LYS A N 1
ATOM 1517 C CA . LYS A 1 191 ? 1.565 9.467 25.063 1.00 97.38 191 LYS A CA 1
ATOM 1518 C C . LYS A 1 191 ? 1.004 8.044 25.139 1.00 97.38 191 LYS A C 1
ATOM 1520 O O . LYS A 1 191 ? 1.603 7.128 24.583 1.00 97.38 191 LYS A O 1
ATOM 1525 N N . SER A 1 192 ? -0.120 7.844 25.832 1.00 97.31 192 SER A N 1
ATOM 1526 C CA . SER A 1 192 ? -0.819 6.556 25.912 1.00 97.31 192 SER A CA 1
ATOM 1527 C C . SER A 1 192 ? -1.759 6.306 24.728 1.00 97.31 192 SER A C 1
ATOM 1529 O O . SER A 1 192 ? -2.303 5.208 24.613 1.00 97.31 192 SER A O 1
ATOM 1531 N N . LEU A 1 193 ? -1.968 7.294 23.850 1.00 98.00 193 LEU A N 1
ATOM 1532 C CA . LEU A 1 193 ? -2.734 7.104 22.621 1.00 98.00 193 LEU A CA 1
ATOM 1533 C C . LEU A 1 193 ? -1.937 6.245 21.630 1.00 98.00 193 LEU A C 1
ATOM 1535 O O . LEU A 1 193 ? -0.739 6.437 21.428 1.00 98.00 193 LEU A O 1
ATOM 1539 N N . GLN A 1 194 ? -2.612 5.290 20.998 1.00 97.88 194 GLN A N 1
ATOM 1540 C CA . GLN A 1 194 ? -2.013 4.390 20.023 1.00 97.88 194 GLN A CA 1
ATOM 1541 C C . GLN A 1 194 ? -1.985 5.046 18.647 1.00 97.88 194 GLN A C 1
ATOM 1543 O O . GLN A 1 194 ? -2.996 5.555 18.168 1.00 97.88 194 GLN A O 1
ATOM 1548 N N . PHE A 1 195 ? -0.828 5.012 17.994 1.00 97.62 195 PHE A N 1
ATOM 1549 C CA . PHE A 1 195 ? -0.701 5.448 16.610 1.00 97.62 195 PHE A CA 1
ATOM 1550 C C . PHE A 1 195 ? -1.426 4.480 15.672 1.00 97.62 195 PHE A C 1
ATOM 1552 O O . PHE A 1 195 ? -1.171 3.275 15.707 1.00 97.62 195 PHE A O 1
ATOM 1559 N N . VAL A 1 196 ? -2.296 5.018 14.816 1.00 96.56 196 VAL A N 1
ATOM 1560 C CA . VAL A 1 196 ? -3.032 4.245 13.810 1.00 96.56 196 VAL A CA 1
ATOM 1561 C C . VAL A 1 196 ? -2.309 4.333 12.467 1.00 96.56 196 VAL A C 1
ATOM 1563 O O . VAL A 1 196 ? -1.855 3.312 11.953 1.00 96.56 196 VAL A O 1
ATOM 1566 N N . HIS A 1 197 ? -2.191 5.539 11.898 1.00 95.69 197 HIS A N 1
ATOM 1567 C CA . HIS A 1 197 ? -1.450 5.820 10.661 1.00 95.69 197 HIS A CA 1
ATOM 1568 C C . HIS A 1 197 ? -1.293 7.338 10.417 1.00 95.69 197 HIS A C 1
ATOM 1570 O O . HIS A 1 197 ? -1.929 8.155 11.083 1.00 95.69 197 HIS A O 1
ATOM 1576 N N . ASP A 1 198 ? -0.474 7.719 9.432 1.00 96.94 198 ASP A N 1
ATOM 1577 C CA . ASP A 1 198 ? -0.346 9.108 8.966 1.00 96.94 198 ASP A CA 1
ATOM 1578 C C . ASP A 1 198 ? -1.393 9.442 7.899 1.00 96.94 198 ASP A C 1
ATOM 1580 O O . ASP A 1 198 ? -1.520 8.714 6.915 1.00 96.94 198 ASP A O 1
ATOM 1584 N N . ILE A 1 199 ? -2.077 10.582 8.027 1.00 95.56 199 ILE A N 1
ATOM 1585 C CA . ILE A 1 199 ? -3.147 11.002 7.104 1.00 95.56 199 ILE A CA 1
ATOM 1586 C C . ILE A 1 199 ? -2.624 11.266 5.682 1.00 95.56 199 ILE A C 1
ATOM 1588 O O . ILE A 1 199 ? -3.306 11.009 4.690 1.00 95.56 199 ILE A O 1
ATOM 1592 N N . LYS A 1 200 ? -1.399 11.785 5.553 1.00 92.50 200 LYS A N 1
ATOM 1593 C CA . LYS A 1 200 ? -0.730 12.093 4.279 1.00 92.50 200 LYS A CA 1
ATOM 1594 C C . LYS A 1 200 ? 0.670 11.464 4.253 1.00 92.50 200 LYS A C 1
ATOM 1596 O O . LYS A 1 200 ? 1.672 12.178 4.372 1.00 92.50 200 LYS A O 1
ATOM 1601 N N . PRO A 1 201 ? 0.776 10.135 4.065 1.00 88.94 201 PRO A N 1
ATOM 1602 C CA . PRO A 1 201 ? 2.053 9.432 4.112 1.00 88.94 201 PRO A CA 1
ATOM 1603 C C . PRO A 1 201 ? 3.079 10.024 3.138 1.00 88.94 201 PRO A C 1
ATOM 1605 O O . PRO A 1 201 ? 2.787 10.247 1.962 1.00 88.94 201 PRO A O 1
ATOM 1608 N N . GLY A 1 202 ? 4.300 10.250 3.623 1.00 83.75 202 GLY A N 1
ATOM 1609 C CA . GLY A 1 202 ? 5.401 10.799 2.827 1.00 83.75 202 GLY A CA 1
ATOM 1610 C C . GLY A 1 202 ? 5.463 12.328 2.765 1.00 83.75 202 GLY A C 1
ATOM 1611 O O . GLY A 1 202 ? 6.396 12.854 2.160 1.00 83.75 202 GLY A O 1
ATOM 1612 N N . GLN A 1 203 ? 4.531 13.046 3.399 1.00 89.44 203 GLN A N 1
ATOM 1613 C CA . GLN A 1 203 ? 4.702 14.473 3.676 1.00 89.44 203 GLN A CA 1
ATOM 1614 C C . GLN A 1 203 ? 5.457 14.669 4.992 1.00 89.44 203 GLN A C 1
ATOM 1616 O O . GLN A 1 203 ? 5.166 14.018 5.996 1.00 89.44 203 GLN A O 1
ATOM 1621 N N . THR A 1 204 ? 6.427 15.583 4.993 1.00 87.94 204 THR A N 1
ATOM 1622 C CA . THR A 1 204 ? 7.076 16.037 6.226 1.00 87.94 204 THR A CA 1
ATOM 1623 C C . THR A 1 204 ? 6.009 16.623 7.148 1.00 87.94 204 THR A C 1
ATOM 1625 O O . THR A 1 204 ? 5.298 17.532 6.728 1.00 87.94 204 THR A O 1
ATOM 1628 N N . ARG A 1 205 ? 5.908 16.109 8.383 1.00 90.06 205 ARG A N 1
ATOM 1629 C CA . ARG A 1 205 ? 4.909 16.531 9.389 1.00 90.06 205 ARG A CA 1
ATOM 1630 C C . ARG A 1 205 ? 3.462 16.321 8.935 1.00 90.06 205 ARG A C 1
ATOM 1632 O O . ARG A 1 205 ? 2.593 1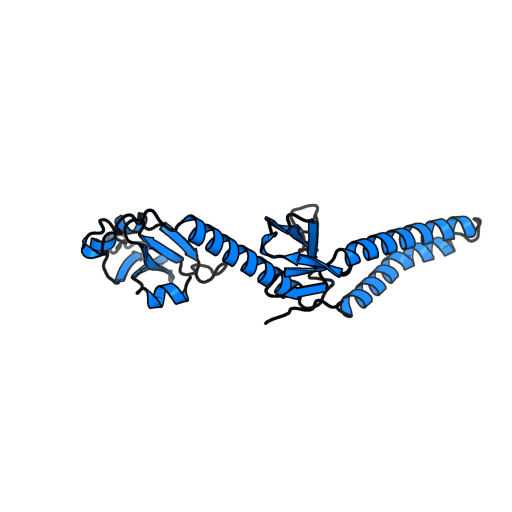7.151 9.181 1.00 90.06 205 ARG A O 1
ATOM 1639 N N . SER A 1 206 ? 3.198 15.208 8.253 1.00 91.94 206 SER A N 1
ATOM 1640 C CA . SER A 1 206 ? 1.820 14.763 8.060 1.00 91.94 206 SER A CA 1
ATOM 1641 C C . SER A 1 206 ? 1.108 14.677 9.414 1.00 91.94 206 SER A C 1
ATOM 1643 O O . SER A 1 206 ? 1.694 14.124 10.344 1.00 91.94 206 SER A O 1
ATOM 1645 N N . PRO A 1 207 ? -0.158 15.120 9.510 1.00 97.00 207 PRO A N 1
ATOM 1646 C CA . PRO A 1 207 ? -0.996 14.782 10.647 1.00 97.00 207 PRO A CA 1
ATOM 1647 C C . PRO A 1 207 ? -1.047 13.267 10.848 1.00 97.00 207 PRO A C 1
ATOM 1649 O O . PRO A 1 207 ? -1.076 12.511 9.866 1.00 97.00 207 PRO A O 1
ATOM 1652 N N . SER A 1 208 ? -1.082 12.839 12.103 1.00 97.62 208 SER A N 1
ATOM 1653 C CA . SER A 1 208 ? -1.174 11.435 12.496 1.00 97.62 208 SER A CA 1
ATOM 1654 C C . SER A 1 208 ? -2.518 11.172 13.169 1.00 97.62 208 SER A C 1
ATOM 1656 O O . SER A 1 208 ? -2.969 11.949 14.012 1.00 97.62 208 SER A O 1
ATOM 1658 N N . LEU A 1 209 ? -3.161 10.063 12.808 1.00 98.00 209 LEU A N 1
ATOM 1659 C CA . LEU A 1 209 ? -4.367 9.587 13.471 1.00 98.00 209 LEU A CA 1
ATOM 1660 C C . LEU A 1 209 ? -3.970 8.726 14.672 1.00 98.00 209 LEU A C 1
ATOM 1662 O O . LEU A 1 209 ? -3.266 7.724 14.524 1.00 98.00 209 LEU A O 1
ATOM 1666 N N . LEU A 1 210 ? -4.437 9.114 15.854 1.00 98.19 210 LEU A N 1
ATOM 1667 C CA . LEU A 1 210 ? -4.225 8.403 17.110 1.00 98.19 210 LEU A CA 1
ATOM 1668 C C . LEU A 1 210 ? -5.556 7.859 17.646 1.00 98.19 210 LEU A C 1
ATOM 1670 O O . LEU A 1 210 ? -6.615 8.433 17.391 1.00 98.19 210 LEU A O 1
ATOM 1674 N N . GLN A 1 211 ? -5.512 6.775 18.417 1.00 97.69 211 GLN A N 1
ATOM 1675 C CA . GLN A 1 211 ? -6.684 6.135 19.015 1.00 97.69 211 GLN A CA 1
ATOM 1676 C C . GLN A 1 211 ? -6.454 5.833 20.498 1.00 97.69 211 GLN A C 1
ATOM 1678 O O . GLN A 1 211 ? -5.403 5.333 20.897 1.00 97.69 211 GLN A O 1
ATOM 1683 N N . CYS A 1 212 ? -7.449 6.111 21.337 1.00 96.62 212 CYS A N 1
ATOM 1684 C CA . CYS A 1 212 ? -7.423 5.698 22.734 1.00 96.62 212 CYS A CA 1
ATOM 1685 C C . CYS A 1 212 ? -7.659 4.189 22.867 1.00 96.62 212 CYS A C 1
ATOM 1687 O O . CYS A 1 212 ? -8.672 3.682 22.395 1.00 96.62 212 CYS A O 1
ATOM 1689 N N . SER A 1 213 ? -6.786 3.489 23.592 1.00 94.12 213 SER A N 1
ATOM 1690 C CA . SER A 1 213 ? -6.889 2.041 23.806 1.00 94.12 213 SER A CA 1
ATOM 1691 C C . SER A 1 213 ? -8.014 1.597 24.752 1.00 94.12 213 SER A C 1
ATOM 1693 O O . SER A 1 213 ? -8.289 0.406 24.838 1.00 94.12 213 SER A O 1
ATOM 1695 N N . GLU A 1 214 ? -8.625 2.511 25.516 1.00 94.12 214 GLU A N 1
ATOM 1696 C CA . GLU A 1 214 ? -9.684 2.171 26.484 1.00 94.12 214 GLU A CA 1
ATOM 1697 C C . GLU A 1 214 ? -11.106 2.373 25.946 1.00 94.12 214 GLU A C 1
ATOM 1699 O O . GLU A 1 214 ? -12.013 1.616 26.300 1.00 94.12 214 GLU A O 1
ATOM 1704 N N . CYS A 1 215 ? -11.326 3.418 25.143 1.00 93.44 215 CYS A N 1
ATOM 1705 C CA . CYS A 1 215 ? -12.660 3.806 24.672 1.00 93.44 215 CYS A CA 1
ATOM 1706 C C . CYS A 1 215 ? -12.746 4.026 23.157 1.00 93.44 215 CYS A C 1
ATOM 1708 O O . CYS A 1 215 ? -13.775 4.492 22.672 1.00 93.44 215 CYS A O 1
ATOM 1710 N N . ASP A 1 216 ? -11.679 3.718 22.415 1.00 93.88 216 ASP A N 1
ATOM 1711 C CA . ASP A 1 216 ? -11.594 3.813 20.953 1.00 93.88 216 ASP A CA 1
ATOM 1712 C C . ASP A 1 216 ? -11.844 5.211 20.366 1.00 93.88 216 ASP A C 1
ATOM 1714 O O . ASP A 1 216 ? -12.074 5.351 19.166 1.00 93.88 216 ASP A O 1
ATOM 1718 N N . THR A 1 217 ? -11.791 6.264 21.184 1.00 95.88 217 THR A N 1
ATOM 1719 C CA . THR A 1 217 ? -11.898 7.647 20.705 1.00 95.88 217 THR A CA 1
ATOM 1720 C C . THR A 1 217 ? -10.675 8.012 19.868 1.00 95.88 217 THR A C 1
ATOM 1722 O O . THR A 1 217 ? -9.540 7.796 20.297 1.00 95.88 217 THR A O 1
ATOM 1725 N N . TYR A 1 218 ? -10.914 8.589 18.691 1.00 97.50 218 TYR A N 1
ATOM 1726 C CA . TYR A 1 218 ? -9.865 9.038 17.782 1.00 97.50 218 TYR A CA 1
ATOM 1727 C C . TYR A 1 218 ? -9.460 10.488 18.043 1.00 97.50 218 TYR A C 1
ATOM 1729 O O . TYR A 1 218 ? -10.285 11.338 18.389 1.00 97.50 218 TYR A O 1
ATOM 1737 N N . TYR A 1 219 ? -8.180 10.764 17.825 1.00 98.31 219 TYR A N 1
ATOM 1738 C CA . TYR A 1 219 ? -7.589 12.090 17.895 1.00 98.31 219 TYR A CA 1
ATOM 1739 C C . TYR A 1 219 ? -6.738 12.339 16.652 1.00 98.31 219 TYR A C 1
ATOM 1741 O O . TYR A 1 219 ? -6.013 11.456 16.196 1.00 98.31 219 TYR A O 1
ATOM 1749 N N . LEU A 1 220 ? -6.809 13.554 16.125 1.00 98.38 220 LEU A N 1
ATOM 1750 C CA . LEU A 1 220 ? -5.914 14.050 15.093 1.00 98.38 220 LEU A CA 1
ATOM 1751 C C . LEU A 1 220 ? -4.760 14.789 15.766 1.00 98.38 220 LEU A C 1
ATOM 1753 O O . LEU A 1 220 ? -4.983 15.763 16.488 1.00 98.38 220 LEU A O 1
ATOM 1757 N N . TYR A 1 221 ? -3.542 14.308 15.543 1.00 98.44 221 TYR A N 1
ATOM 1758 C CA . TYR A 1 221 ? -2.321 14.926 16.035 1.00 98.44 221 TYR A CA 1
ATOM 1759 C C . TYR A 1 221 ? -1.616 15.671 14.907 1.00 98.44 221 TYR A C 1
ATOM 1761 O O . TYR A 1 221 ? -1.314 15.095 13.862 1.00 98.44 221 TYR A O 1
ATOM 1769 N N . GLU A 1 222 ? -1.355 16.952 15.127 1.00 98.19 222 GLU A N 1
ATOM 1770 C CA . GLU A 1 222 ? -0.733 17.855 14.168 1.00 98.19 222 GLU A CA 1
ATOM 1771 C C . GLU A 1 222 ? 0.525 18.464 14.787 1.00 98.19 222 GLU A C 1
ATOM 1773 O O . GLU A 1 222 ? 0.538 18.838 15.964 1.00 98.19 222 GLU A O 1
ATOM 1778 N N . ILE A 1 223 ? 1.582 18.563 13.981 1.00 97.44 223 ILE A N 1
ATOM 1779 C CA . ILE A 1 223 ? 2.828 19.227 14.361 1.00 97.44 223 ILE A CA 1
ATOM 1780 C C . ILE A 1 223 ? 3.064 20.372 13.389 1.00 97.44 223 ILE A C 1
ATOM 1782 O O . ILE A 1 223 ? 3.187 20.168 12.179 1.00 97.44 223 ILE A O 1
ATOM 1786 N N . GLU A 1 224 ? 3.193 21.566 13.938 1.00 97.00 224 GLU A N 1
ATOM 1787 C CA . GLU A 1 224 ? 3.635 22.755 13.229 1.00 97.00 224 GLU A CA 1
ATOM 1788 C C . GLU A 1 224 ? 5.075 23.042 13.636 1.00 97.00 224 GLU A C 1
ATOM 1790 O O . GLU A 1 224 ? 5.474 22.817 14.774 1.00 97.00 224 GLU A O 1
ATOM 1795 N N . TYR A 1 225 ? 5.892 23.499 12.697 1.00 95.62 225 TYR A N 1
ATOM 1796 C CA . TYR A 1 225 ? 7.239 23.937 13.036 1.00 95.62 225 TYR A CA 1
ATOM 1797 C C . TYR A 1 225 ? 7.632 25.075 12.135 1.00 95.62 225 TYR A C 1
ATOM 1799 O O . TYR A 1 225 ? 7.510 24.987 10.905 1.00 95.62 225 TYR A O 1
ATOM 1807 N N . GLU A 1 226 ? 8.173 26.093 12.773 1.00 96.06 226 GLU A N 1
ATOM 1808 C CA . GLU A 1 226 ? 8.631 27.313 12.155 1.00 96.06 226 GLU A CA 1
ATOM 1809 C C . GLU A 1 226 ? 10.111 27.518 12.476 1.00 96.06 226 GLU A C 1
ATOM 1811 O O . GLU A 1 226 ? 10.579 27.279 13.589 1.00 96.06 226 GLU A O 1
ATOM 1816 N N . TYR A 1 227 ? 10.871 27.930 11.463 1.00 95.38 227 TYR A N 1
ATOM 1817 C CA . TYR A 1 227 ? 12.274 28.280 11.630 1.00 95.38 227 TYR A CA 1
ATOM 1818 C C . TYR A 1 227 ? 12.414 29.796 11.576 1.00 95.38 227 TYR A C 1
ATOM 1820 O O . TYR A 1 227 ? 12.132 30.416 10.549 1.00 95.38 227 TYR A O 1
ATOM 1828 N N . LEU A 1 228 ? 12.877 30.379 12.674 1.00 94.12 228 LEU A N 1
ATOM 1829 C CA . LEU A 1 228 ? 13.111 31.805 12.835 1.00 94.12 228 LEU A CA 1
ATOM 1830 C C . LEU A 1 228 ? 14.617 32.091 12.862 1.00 94.12 228 LEU A C 1
ATOM 1832 O O . LEU A 1 228 ? 15.448 31.216 13.102 1.00 94.12 228 LEU A O 1
ATOM 1836 N N . ALA A 1 229 ? 14.994 33.356 12.663 1.00 94.69 229 ALA A N 1
ATOM 1837 C CA . ALA A 1 229 ? 16.398 33.769 12.761 1.00 94.69 229 ALA A CA 1
ATOM 1838 C C . ALA A 1 229 ? 17.007 33.483 14.150 1.00 94.69 229 ALA A C 1
ATOM 1840 O O . ALA A 1 229 ? 18.215 33.303 14.272 1.00 94.69 229 ALA A O 1
ATOM 1841 N N . THR A 1 230 ? 16.169 33.439 15.187 1.00 92.62 230 THR A N 1
ATOM 1842 C CA . THR A 1 230 ? 16.560 33.234 16.586 1.00 92.62 230 THR A CA 1
ATOM 1843 C C . THR A 1 230 ? 16.497 31.776 17.043 1.00 92.62 230 THR A C 1
ATOM 1845 O O . THR A 1 230 ? 16.816 31.509 18.195 1.00 92.62 230 THR A O 1
ATOM 1848 N N . GLY A 1 231 ? 16.086 30.836 16.185 1.00 93.50 231 GLY A N 1
ATOM 1849 C CA . GLY A 1 231 ? 15.927 29.421 16.533 1.00 93.50 231 GLY A CA 1
ATOM 1850 C C . GLY A 1 231 ? 14.689 28.796 15.895 1.00 93.50 231 GLY A C 1
ATOM 1851 O O . GLY A 1 231 ? 14.113 29.359 14.969 1.00 93.50 231 GLY A O 1
ATOM 1852 N N . SER A 1 232 ? 14.272 27.629 16.382 1.00 94.31 232 SER A N 1
ATOM 1853 C CA . SER A 1 232 ? 13.032 26.982 15.943 1.00 94.31 232 SER A CA 1
ATOM 1854 C C . SER A 1 232 ? 11.921 27.104 16.976 1.00 94.31 232 SER A C 1
ATOM 1856 O O . SER A 1 232 ? 12.179 27.184 18.181 1.00 94.31 232 SER A O 1
ATOM 1858 N N . GLU A 1 233 ? 10.689 27.100 16.487 1.00 97.62 233 GLU A N 1
ATOM 1859 C CA . GLU A 1 233 ? 9.489 26.997 17.303 1.00 97.62 233 GLU A CA 1
ATOM 1860 C C . GLU A 1 233 ? 8.670 25.788 16.838 1.00 97.62 233 GLU A C 1
ATOM 1862 O O . GLU A 1 233 ? 8.400 25.633 15.643 1.00 97.62 233 GLU A O 1
ATOM 1867 N N . ASP A 1 234 ? 8.286 24.937 17.790 1.00 97.38 234 ASP A N 1
ATOM 1868 C CA . ASP A 1 234 ? 7.591 23.675 17.543 1.00 97.38 234 ASP A CA 1
ATOM 1869 C C . ASP A 1 234 ? 6.213 23.730 18.215 1.00 97.38 234 ASP A C 1
ATOM 1871 O O . ASP A 1 234 ? 6.097 23.805 19.441 1.00 97.38 234 ASP A O 1
ATOM 1875 N N . GLY A 1 235 ? 5.156 23.681 17.408 1.00 97.69 235 GLY A N 1
ATOM 1876 C CA . GLY A 1 235 ? 3.767 23.624 17.843 1.00 97.69 235 GLY A CA 1
ATOM 1877 C C . GLY A 1 235 ? 3.215 22.207 17.744 1.00 97.69 235 GLY A C 1
ATOM 1878 O O . GLY A 1 235 ? 3.456 21.487 16.778 1.00 97.69 235 GLY A O 1
ATOM 1879 N N . GLN A 1 236 ? 2.443 21.798 18.743 1.00 98.38 236 GLN A N 1
ATOM 1880 C CA . GLN A 1 236 ? 1.736 20.525 18.765 1.00 98.38 236 GLN A CA 1
ATOM 1881 C C . GLN A 1 236 ? 0.264 20.778 19.052 1.00 98.38 236 GLN A C 1
ATOM 1883 O O . GLN A 1 236 ? -0.074 21.500 19.991 1.00 98.38 236 GLN A O 1
ATOM 1888 N N . ARG A 1 237 ? -0.615 20.150 18.276 1.00 98.44 237 ARG A N 1
ATOM 1889 C CA . ARG A 1 237 ? -2.061 20.231 18.465 1.00 98.44 237 ARG A CA 1
ATOM 1890 C C . ARG A 1 237 ? -2.660 18.836 18.449 1.00 98.44 237 ARG A C 1
ATOM 1892 O O . ARG A 1 237 ? -2.381 18.041 17.557 1.00 98.44 237 ARG A O 1
ATOM 1899 N N . LEU A 1 238 ? -3.500 18.544 19.435 1.00 98.56 238 LEU A N 1
ATOM 1900 C CA . LEU A 1 238 ? -4.228 17.285 19.531 1.00 98.56 238 LEU A CA 1
ATOM 1901 C C . LEU A 1 238 ? -5.727 17.584 19.558 1.00 98.56 238 LEU A C 1
ATOM 1903 O O . LEU A 1 238 ? -6.228 18.151 20.526 1.00 98.56 238 LEU A O 1
ATOM 1907 N N . THR A 1 239 ? -6.435 17.210 18.495 1.00 98.44 239 THR A N 1
ATOM 1908 C CA . THR A 1 239 ? -7.870 17.480 18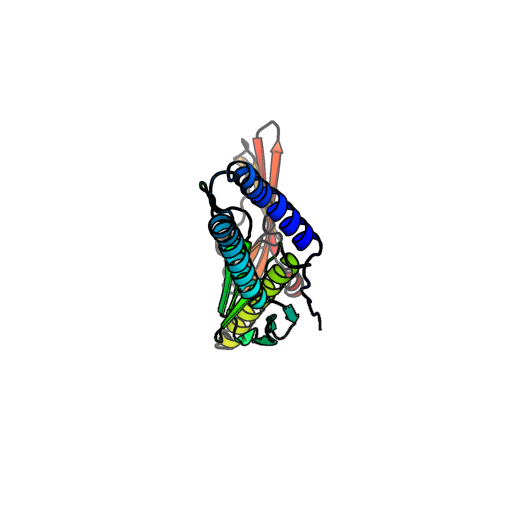.326 1.00 98.44 239 THR A CA 1
ATOM 1909 C C . THR A 1 239 ? -8.657 16.179 18.422 1.00 98.44 239 THR A C 1
ATOM 1911 O O . THR A 1 239 ? -8.413 15.245 17.663 1.00 98.44 239 THR A O 1
ATOM 1914 N N . ARG A 1 240 ? -9.624 16.102 19.335 1.00 98.00 240 ARG A N 1
ATOM 1915 C CA . ARG A 1 240 ? -10.556 14.975 19.427 1.00 98.00 240 ARG A CA 1
ATOM 1916 C C . ARG A 1 240 ? -11.487 14.970 18.223 1.00 98.00 240 ARG A C 1
ATOM 1918 O O . ARG A 1 240 ? -12.092 15.990 17.906 1.00 98.00 240 ARG A O 1
ATOM 1925 N N . LEU A 1 241 ? -11.642 13.812 17.594 1.00 97.25 241 LEU A N 1
ATOM 1926 C CA . LEU A 1 241 ? -12.546 13.638 16.463 1.00 97.25 241 LEU A CA 1
ATOM 1927 C C . LEU A 1 241 ? -13.893 13.084 16.920 1.00 97.25 241 LEU A C 1
ATOM 1929 O O . LEU A 1 241 ? -13.966 12.221 17.801 1.00 97.25 241 LEU A O 1
ATOM 1933 N N . THR A 1 242 ? -14.971 13.545 16.285 1.00 93.69 242 THR A N 1
ATOM 1934 C CA . THR A 1 242 ? -16.256 12.849 16.386 1.00 93.69 242 THR A CA 1
ATOM 1935 C C . THR A 1 242 ? -16.184 11.521 15.632 1.00 93.69 242 THR A C 1
ATOM 1937 O O . THR A 1 242 ? -15.317 11.318 14.779 1.00 93.69 242 THR A O 1
ATOM 1940 N N . ALA A 1 243 ? -17.122 10.609 15.903 1.00 89.38 243 ALA A N 1
ATOM 1941 C CA . ALA A 1 243 ? -17.198 9.347 15.165 1.00 89.38 243 ALA A CA 1
ATOM 1942 C C . ALA A 1 243 ? -17.318 9.570 13.644 1.00 89.38 243 ALA A C 1
ATOM 1944 O O . ALA A 1 243 ? -16.699 8.846 12.871 1.00 89.38 243 ALA A O 1
ATOM 1945 N N . ASN A 1 244 ? -18.058 10.600 13.217 1.00 87.12 244 ASN A N 1
ATOM 1946 C CA . ASN A 1 244 ? -18.228 10.927 11.801 1.00 87.12 244 ASN A CA 1
ATOM 1947 C C . ASN A 1 244 ? -16.964 11.536 11.180 1.00 87.12 244 ASN A C 1
ATOM 1949 O O . ASN A 1 244 ? -16.654 11.229 10.032 1.00 87.12 244 ASN A O 1
ATOM 1953 N N . ASP A 1 245 ? -16.227 12.369 11.918 1.00 92.50 245 ASP A N 1
ATOM 1954 C CA . ASP A 1 245 ? -14.979 12.957 11.413 1.00 92.50 245 ASP A CA 1
ATOM 1955 C C . ASP A 1 245 ? -13.885 11.897 11.297 1.00 92.50 245 ASP A C 1
ATOM 1957 O O . ASP A 1 245 ? -13.165 11.860 10.304 1.00 92.50 245 ASP A O 1
ATOM 1961 N N . ALA A 1 246 ? -13.800 10.986 12.271 1.00 93.62 246 ALA A N 1
ATOM 1962 C CA . ALA A 1 246 ? -12.842 9.886 12.251 1.00 93.62 246 ALA A CA 1
ATOM 1963 C C . ALA A 1 246 ? -13.006 8.993 11.009 1.00 93.62 246 ALA A C 1
ATOM 1965 O O . ALA A 1 246 ? -12.010 8.587 10.419 1.00 93.62 246 ALA A O 1
ATOM 1966 N N . LEU A 1 247 ? -14.245 8.752 10.560 1.00 90.69 247 LEU A N 1
ATOM 1967 C CA . LEU A 1 247 ? -14.529 7.968 9.350 1.00 90.69 247 LEU A CA 1
ATOM 1968 C C . LEU A 1 247 ? -13.966 8.584 8.062 1.00 90.69 247 LEU A C 1
ATOM 1970 O O . LEU A 1 247 ? -13.808 7.868 7.082 1.00 90.69 247 LEU A O 1
ATOM 1974 N N . GLN A 1 248 ? -13.663 9.883 8.033 1.00 92.44 248 GLN A N 1
ATOM 1975 C CA . GLN A 1 248 ? -13.047 10.517 6.859 1.00 92.44 248 GLN A CA 1
ATOM 1976 C C . GLN A 1 248 ? -11.553 10.193 6.731 1.00 92.44 248 GLN A C 1
ATOM 1978 O O . GLN A 1 248 ? -10.961 10.415 5.674 1.00 92.44 248 GLN A O 1
ATOM 1983 N N . TYR A 1 249 ? -10.952 9.702 7.814 1.00 91.06 249 TYR A N 1
ATOM 1984 C CA . TYR A 1 249 ? -9.524 9.448 7.942 1.00 91.06 249 TYR A CA 1
ATOM 1985 C C . TYR A 1 249 ? -9.181 7.961 8.063 1.00 91.06 249 TYR A C 1
ATOM 1987 O O . TYR A 1 249 ? -8.003 7.633 8.038 1.00 91.06 249 TYR A O 1
ATOM 1995 N N . LEU A 1 250 ? -10.173 7.080 8.217 1.00 87.94 250 LEU A N 1
ATOM 1996 C CA . LEU A 1 250 ? -10.010 5.621 8.239 1.00 87.94 250 LEU A CA 1
ATOM 1997 C C . LEU A 1 250 ? -10.126 5.036 6.826 1.00 87.94 250 LEU A C 1
ATOM 1999 O O . LEU A 1 250 ? -9.343 4.108 6.525 1.00 87.94 250 LEU A O 1
#

Nearest PDB structures (foldseek):
  4l9e-assembly1_A-2  TM=5.310E-01  e=4.882E-01  Cereibacter sphaeroides 2.4.1
  4hh2-assembly1_B  TM=2.759E-01  e=3.642E-02  Cereibacter sphaeroides 2.4.1
  4hh2-assembly1_D  TM=2.552E-01  e=6.404E-02  Cereibacter sphaeroides 2.4.1
  6e8a-assembly1_A-3  TM=3.960E-01  e=1.891E+00  Salmonella enterica subsp. enterica serovar Typhimurium
  6mna-assembly1_A  TM=5.056E-01  e=3.517E+00  Mycobacterium tuberculosis H37Rv

Foldseek 3Di:
DDKDFWDWDPVQVVVVVVVCCVVVVVLVVVVVVCPPPPNVVSVCVSVVVVVVVVVVVVVLQQLAFGMADPQFTQGNVRDTAGLVFFDDKDFDFDDDPPDGHHTQWIWTQGPVGIHIQGPVTIPCSVVVSVVSVVSVVVVVVVVCVVVPPDPPPPQDDQCRAPLNVPDDQKDKWKDDPPPRVPTGDGPPSVVQWAWDAFQDPPDDFGWTWTAHPRRRWIKTWGWDKDQDPRGIMIMIMIHTDDPVRVVVRD

pLDDT: mean 88.38, std 13.02, range [41.16, 98.56]

Secondary structure (DSSP, 8-state):
---EE-PBPHHHHHHHHHHHHHHHHHHHHHHHTTTTS-HHHHHHHHHHHHHHHHHHHHHHHHTBEEEEETTEEEETTS-EEEGGGEEEEEEEEEE-SSSEEEEEEEEEEETTEEEEE-TTTBTTHHHHHHHHHHHHHHHHHHHHHHHT------PPPGGG-TTGGGS-SEEEEEEETT-GGG-B---GGGGGSEEEEESSTTSTT--EEEE-TTT--EEEEEEEEEEETTEEEEEEEEEEPPHHHHTTT-

Sequence (250 aa):
MKTIELQLDRSYYTRLAIMGAMTGFPAFGLGYMAITVPVLPLLLFAILPLGLWGGVTLLEYRRGAKALDEEGVTRRDGKRFLWDDLQKIKLVYMPLKYGKGALNHAELHFSTGQSRIFPRIVDRGWEAILWAKRMEVERKAAAQSSAAAPEAQKRKTFDLCSICSQLKEVEFGFQKHGREDENTFLPDVSKSLQFVHDIKPGQTRSPSLLQCSECDTYYLYEIEYEYLATGSEDGQRLTRLTANDALQYL

Mean predicted aligned error: 11.99 Å

Solvent-accessible surface area (backbone atoms only — not comparable to full-atom values): 14044 Å² total; per-residue (Å²): 135,75,68,50,72,40,48,74,33,70,66,37,57,54,50,50,50,52,49,50,49,66,63,43,48,60,59,52,57,56,52,69,74,36,87,85,48,79,62,65,66,57,51,51,64,56,48,52,58,53,52,52,51,50,51,52,52,51,55,53,52,41,43,18,49,30,33,38,41,95,62,28,40,31,24,58,75,67,56,73,45,48,58,90,40,54,74,50,77,46,80,41,52,37,87,42,101,80,61,75,46,62,78,51,34,38,38,41,36,35,80,91,49,71,36,29,42,39,47,80,44,28,41,67,23,60,59,53,51,55,49,53,52,46,56,51,50,56,45,53,51,50,53,51,53,64,74,61,73,70,86,76,69,79,64,39,53,62,88,71,20,85,54,56,58,76,49,66,62,66,45,62,21,34,42,43,54,97,37,69,88,73,45,44,64,63,64,75,59,62,74,66,42,40,80,73,50,56,78,43,78,92,47,87,65,41,38,31,39,29,30,35,85,66,50,68,50,36,29,44,37,40,58,48,75,49,83,52,99,82,41,48,37,44,38,36,39,41,36,56,43,52,79,73,59,43,62,79,75,109

Radius of gyration: 28.33 Å; Cα contacts (8 Å, |Δi|>4): 360; chains: 1; bounding box: 55×55×76 Å